Protein AF-A0AAE0KI19-F1 (afdb_monomer_lite)

Radius of gyration: 22.17 Å; chains: 1; bounding box: 50×41×63 Å

Secondary structure (DSSP, 8-state):
--------S---TT--TT-HHHHHHHHHHHHHTTS-EEEEETTEEEEE--HHHHHHHHHHHHH-HHHHHHHHHHHHHHHHHHSPPP-TTTTT-GGGHHHHHHHHHHHHHHHHHHHH-SSPPPP-HHHHHHHHHHHHHHHHHT-HHHHHHHHHHHHHHHHHHTTT-HHHHHHHHHHHHHHHHHHHHTSHHHHHHHHHHHHHHHHHHHHHHHHTS-GGG--HHHHHHHHHHHHHHHHHHHHTT-HHHHHHHHHHHHTT-

Organism: NCBI:txid92902

Structure (mmCIF, N/CA/C/O backbone):
data_AF-A0AAE0KI19-F1
#
_entry.id   AF-A0AAE0KI19-F1
#
loop_
_atom_site.group_PDB
_atom_site.id
_atom_site.type_symbol
_atom_site.label_atom_id
_atom_site.label_alt_id
_atom_site.label_comp_id
_atom_site.label_asym_id
_atom_site.label_entity_id
_atom_site.label_seq_id
_atom_site.pdbx_PDB_ins_code
_atom_site.Cartn_x
_atom_site.Cartn_y
_atom_site.Cartn_z
_atom_site.occupancy
_atom_site.B_iso_or_equiv
_atom_site.auth_seq_id
_atom_site.auth_comp_id
_atom_site.auth_asym_id
_atom_site.auth_atom_id
_atom_site.pdbx_PDB_model_num
ATOM 1 N N . MET A 1 1 ? -19.264 11.376 39.573 1.00 25.14 1 MET A N 1
ATOM 2 C CA . MET A 1 1 ? -20.589 11.868 39.134 1.00 25.14 1 MET A CA 1
ATOM 3 C C . MET A 1 1 ? -20.358 12.859 38.001 1.00 25.14 1 MET A C 1
ATOM 5 O O . MET A 1 1 ? -20.093 14.023 38.263 1.00 25.14 1 MET A O 1
ATOM 9 N N . PHE A 1 2 ? -20.343 12.380 36.756 1.00 27.09 2 PHE A N 1
ATOM 10 C CA . PHE A 1 2 ? -20.420 13.256 35.589 1.00 27.09 2 PHE A CA 1
ATOM 11 C C . PHE A 1 2 ? -21.902 13.484 35.312 1.00 27.09 2 PHE A C 1
ATOM 13 O O . PHE A 1 2 ? -22.623 12.548 34.980 1.00 27.09 2 PHE A O 1
ATOM 20 N N . VAL A 1 3 ? -22.357 14.711 35.541 1.00 32.16 3 VAL A N 1
ATOM 21 C CA . VAL A 1 3 ? -23.710 15.148 35.200 1.00 32.16 3 VAL A CA 1
ATOM 22 C C . VAL A 1 3 ? -23.632 15.674 33.773 1.00 32.16 3 VAL A C 1
ATOM 24 O O . VAL A 1 3 ? -23.146 16.778 33.544 1.00 32.16 3 VAL A O 1
ATOM 27 N N . GLY A 1 4 ? -24.016 14.841 32.810 1.00 30.92 4 GLY A N 1
ATOM 28 C CA . GLY A 1 4 ? -24.303 15.290 31.454 1.00 30.92 4 GLY A CA 1
ATOM 29 C C . GLY A 1 4 ? -25.733 15.806 31.427 1.00 30.92 4 GLY A C 1
ATOM 30 O O . GLY A 1 4 ? -26.655 15.033 31.670 1.00 30.92 4 GLY A O 1
ATOM 31 N N . HIS A 1 5 ? -25.903 17.103 31.187 1.00 30.09 5 HIS A N 1
ATOM 32 C CA . HIS A 1 5 ? -27.177 17.634 30.726 1.00 30.09 5 HIS A CA 1
ATOM 33 C C . HIS A 1 5 ? -27.137 17.717 29.202 1.00 30.09 5 HIS A C 1
ATOM 35 O O . HIS A 1 5 ? -26.166 18.223 28.635 1.00 30.09 5 HIS A O 1
ATOM 41 N N . ASP A 1 6 ? -28.187 17.179 28.587 1.00 46.16 6 ASP A N 1
ATOM 42 C CA . ASP A 1 6 ? -28.503 17.283 27.170 1.00 46.16 6 ASP A CA 1
ATOM 43 C C . ASP A 1 6 ? -28.657 18.747 26.744 1.00 46.16 6 ASP A C 1
ATOM 45 O O . ASP A 1 6 ? -29.386 19.499 27.385 1.00 46.16 6 ASP A O 1
ATOM 49 N N . ASP A 1 7 ? -28.020 19.115 25.632 1.00 33.31 7 ASP A N 1
ATOM 50 C CA . ASP A 1 7 ? -28.683 19.907 24.597 1.00 33.31 7 ASP A CA 1
ATOM 51 C C . ASP A 1 7 ? -27.944 19.783 23.252 1.00 33.31 7 ASP A C 1
ATOM 53 O O . ASP A 1 7 ? -26.748 20.036 23.124 1.00 33.31 7 ASP A O 1
ATOM 57 N N . ASN A 1 8 ? -28.711 19.309 22.274 1.00 32.78 8 ASN A N 1
ATOM 58 C CA . ASN A 1 8 ? -28.624 19.414 20.818 1.00 32.78 8 ASN A CA 1
ATOM 59 C C . ASN A 1 8 ? -27.331 19.908 20.116 1.00 32.78 8 ASN A C 1
ATOM 61 O O . ASN A 1 8 ? -26.857 21.026 20.299 1.00 32.78 8 ASN A O 1
ATOM 65 N N . SER A 1 9 ? -26.941 19.129 19.098 1.00 39.69 9 SER A N 1
ATOM 66 C CA . SER A 1 9 ? -26.225 19.540 17.875 1.00 39.69 9 SER A CA 1
ATOM 67 C C . SE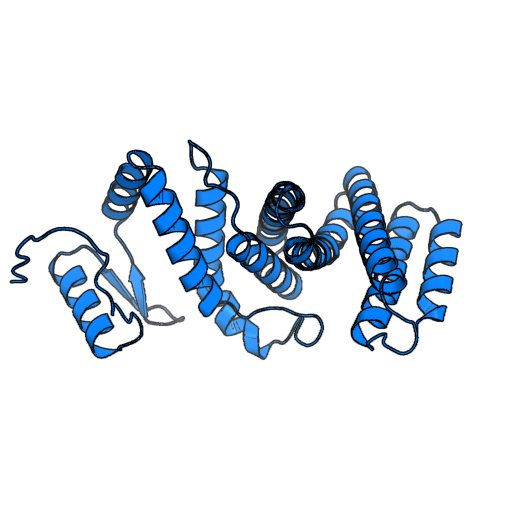R A 1 9 ? -24.840 20.192 18.020 1.00 39.69 9 SER A C 1
ATOM 69 O O . SER A 1 9 ? -24.715 21.408 18.091 1.00 39.69 9 SER A O 1
ATOM 71 N N . ALA A 1 10 ? -23.812 19.340 17.937 1.00 33.22 10 ALA A N 1
ATOM 72 C CA . ALA A 1 10 ? -22.438 19.555 17.455 1.00 33.22 10 ALA A CA 1
ATOM 73 C C . ALA A 1 10 ? -21.485 18.762 18.355 1.00 33.22 10 ALA A C 1
ATOM 75 O O . ALA A 1 10 ? -21.522 18.893 19.577 1.00 33.22 10 ALA A O 1
ATOM 76 N N . LEU A 1 11 ? -20.607 17.948 17.760 1.00 38.91 11 LEU A N 1
ATOM 77 C CA . LEU A 1 11 ? -19.437 17.431 18.474 1.00 38.91 11 LEU A CA 1
ATOM 78 C C . LEU A 1 11 ? -18.764 18.617 19.193 1.00 38.91 11 LEU A C 1
ATOM 80 O O . LEU A 1 11 ? -18.568 19.646 18.538 1.00 38.91 11 LEU A O 1
ATOM 84 N N . PRO A 1 12 ? -18.439 18.529 20.500 1.00 40.47 12 PRO A N 1
ATOM 85 C CA . PRO A 1 12 ? -17.942 19.673 21.249 1.00 40.47 12 PRO A CA 1
ATOM 86 C C . PRO A 1 12 ? -16.681 20.212 20.573 1.00 40.47 12 PRO A C 1
ATOM 88 O O . PRO A 1 12 ? -15.620 19.579 20.599 1.00 40.47 12 PRO A O 1
ATOM 91 N N . MET A 1 13 ? -16.817 21.380 19.945 1.00 40.88 13 MET A N 1
ATOM 92 C CA . MET A 1 13 ? -15.723 22.167 19.394 1.00 40.88 13 MET A CA 1
ATOM 93 C C . MET A 1 13 ? -14.677 22.359 20.497 1.00 40.88 13 MET A C 1
ATOM 95 O O . MET A 1 13 ? -14.888 23.124 21.435 1.00 40.88 13 MET A O 1
ATOM 99 N N . GLY A 1 14 ? -13.568 21.619 20.414 1.00 42.22 14 GLY A N 1
ATOM 100 C CA . GLY A 1 14 ? -12.461 21.714 21.370 1.00 42.22 14 GLY A CA 1
ATOM 101 C C . GLY A 1 14 ? -12.069 20.431 22.109 1.00 42.22 14 GLY A C 1
ATOM 102 O O . GLY A 1 14 ? -11.306 20.519 23.072 1.00 42.22 14 GLY A O 1
ATOM 103 N N . TRP A 1 15 ? -12.524 19.239 21.704 1.00 41.38 15 TRP A N 1
ATOM 104 C CA . TRP A 1 15 ? -11.911 18.001 22.205 1.00 41.38 15 TRP A CA 1
ATOM 105 C C . TRP A 1 15 ? -10.463 17.886 21.701 1.00 41.38 15 TRP A C 1
ATOM 107 O O . TRP A 1 15 ? -10.210 17.591 20.536 1.00 41.38 15 TRP A O 1
ATOM 117 N N . LYS A 1 16 ? -9.508 18.170 22.592 1.00 47.84 16 LYS A N 1
ATOM 118 C CA . LYS A 1 16 ? -8.066 18.047 22.359 1.00 47.84 16 LYS A CA 1
ATOM 119 C C . LYS A 1 16 ? -7.564 16.780 23.058 1.00 47.84 16 LYS A C 1
ATOM 121 O O . LYS A 1 16 ? -7.226 16.845 24.241 1.00 47.84 16 LYS A O 1
ATOM 126 N N . PRO A 1 17 ? -7.511 15.623 22.374 1.00 48.78 17 PRO A N 1
ATOM 127 C CA . PRO A 1 17 ? -7.099 14.350 22.981 1.00 48.78 17 PRO A CA 1
ATOM 128 C C . PRO A 1 17 ? -5.656 14.351 23.526 1.00 48.78 17 PRO A C 1
ATOM 130 O O . PRO A 1 17 ? -5.263 13.425 24.226 1.00 48.78 17 PRO A O 1
ATOM 133 N N . TYR A 1 18 ? -4.880 15.399 23.241 1.00 54.88 18 TYR A N 1
ATOM 134 C CA . TYR A 1 18 ? -3.481 15.574 23.623 1.00 54.88 18 TYR A CA 1
ATOM 135 C C . TYR A 1 18 ? -3.255 16.314 24.957 1.00 54.88 18 TYR A C 1
ATOM 137 O O . TYR A 1 18 ? -2.111 16.470 25.378 1.00 54.88 18 TYR A O 1
ATOM 145 N N . GLU A 1 19 ? -4.300 16.767 25.660 1.00 71.75 19 GLU A N 1
ATOM 146 C CA . GLU A 1 19 ? -4.140 17.298 27.022 1.00 71.75 19 GLU A CA 1
ATOM 147 C C . GLU A 1 19 ? -3.960 16.146 28.022 1.00 71.75 19 GLU A C 1
ATOM 149 O O . GLU A 1 19 ? -4.920 15.484 28.423 1.00 71.75 19 GLU A O 1
ATOM 154 N N . GLN A 1 20 ? -2.713 15.915 28.447 1.00 72.62 20 GLN A N 1
ATOM 155 C CA . GLN A 1 20 ? -2.315 14.771 29.279 1.00 72.62 20 GLN A CA 1
ATOM 156 C C . GLN A 1 20 ? -3.178 14.601 30.541 1.00 72.62 20 GLN A C 1
ATOM 158 O O . GLN A 1 20 ? -3.565 13.485 30.881 1.00 72.62 20 GLN A O 1
ATOM 163 N N . GLN A 1 21 ? -3.534 15.696 31.221 1.00 78.88 21 GLN A N 1
ATOM 164 C CA . GLN A 1 21 ? -4.389 15.648 32.415 1.00 78.88 21 GLN A CA 1
ATOM 165 C C . GLN A 1 21 ? -5.808 15.164 32.102 1.00 78.88 21 GLN A C 1
ATOM 167 O O . GLN A 1 21 ? -6.382 14.387 32.866 1.00 78.88 21 GLN A O 1
ATOM 172 N N . ARG A 1 22 ? -6.365 15.589 30.965 1.00 75.88 22 ARG A N 1
ATOM 173 C CA . ARG A 1 22 ? -7.714 15.219 30.538 1.00 75.88 22 ARG A CA 1
ATOM 174 C C . ARG A 1 22 ? -7.763 13.776 30.048 1.00 75.88 22 ARG A C 1
ATOM 176 O O . ARG A 1 22 ? -8.709 13.067 30.378 1.00 75.88 22 ARG A O 1
ATOM 183 N N . PHE A 1 23 ? -6.718 13.322 29.353 1.00 79.62 23 PHE A N 1
ATOM 184 C CA . PHE A 1 23 ? -6.539 11.914 29.002 1.00 79.62 23 PHE A CA 1
ATOM 185 C C . PHE A 1 23 ? -6.482 11.035 30.258 1.00 79.62 23 PHE A C 1
ATOM 187 O O . PHE A 1 23 ? -7.280 10.113 30.394 1.00 79.62 23 PHE A O 1
ATOM 194 N N . ILE A 1 24 ? -5.622 11.369 31.228 1.00 83.31 24 ILE A N 1
ATOM 195 C CA . ILE A 1 24 ? -5.521 10.626 32.496 1.00 83.31 24 ILE A CA 1
ATOM 196 C C . ILE A 1 24 ? -6.866 10.615 33.239 1.00 83.31 24 ILE A C 1
ATOM 198 O O . ILE A 1 24 ? -7.267 9.573 33.754 1.00 83.31 24 ILE A O 1
ATOM 202 N N . GLY A 1 25 ? -7.578 11.746 33.276 1.00 86.31 25 GLY A N 1
ATOM 203 C CA . GLY A 1 25 ? -8.908 11.836 33.881 1.00 86.31 25 GLY A CA 1
ATOM 204 C C . GLY A 1 25 ? -9.938 10.931 33.198 1.00 86.31 25 GLY A C 1
ATOM 205 O O . GLY A 1 25 ? -10.673 10.222 33.882 1.00 86.31 25 GLY A O 1
ATOM 206 N N . ALA A 1 26 ? -9.948 10.895 31.863 1.00 85.56 26 ALA A N 1
ATOM 207 C CA . ALA A 1 26 ? -10.824 10.015 31.095 1.00 85.56 26 ALA A CA 1
ATOM 208 C C . ALA A 1 26 ? -10.507 8.534 31.348 1.00 85.56 26 ALA A C 1
ATOM 210 O O . ALA A 1 26 ? -11.420 7.750 31.588 1.00 85.56 26 ALA A O 1
ATOM 211 N N . ILE A 1 27 ? -9.225 8.154 31.369 1.00 87.19 27 ILE A N 1
ATOM 212 C CA . ILE A 1 27 ? -8.823 6.774 31.669 1.00 87.19 27 ILE A CA 1
ATOM 213 C C . ILE A 1 27 ? -9.249 6.370 33.078 1.00 87.19 27 ILE A C 1
ATOM 215 O O . ILE A 1 27 ? -9.821 5.297 33.237 1.00 87.19 27 ILE A O 1
ATOM 219 N N . ARG A 1 28 ? -9.057 7.231 34.086 1.00 87.94 28 ARG A N 1
ATOM 220 C CA . ARG A 1 28 ? -9.522 6.953 35.454 1.00 87.94 28 ARG A CA 1
ATOM 221 C C . ARG A 1 28 ? -11.029 6.727 35.508 1.00 87.94 28 ARG A C 1
ATOM 223 O O . ARG A 1 28 ? -11.457 5.732 36.075 1.00 87.94 28 ARG A O 1
ATOM 230 N N . ALA A 1 29 ? -11.816 7.588 34.864 1.00 90.25 29 ALA A N 1
ATOM 231 C CA . ALA A 1 29 ? -13.267 7.420 34.809 1.00 90.25 29 ALA A CA 1
ATOM 232 C C . ALA A 1 29 ? -13.662 6.094 34.133 1.00 90.25 29 ALA A C 1
ATOM 234 O O . ALA A 1 29 ? -14.512 5.362 34.634 1.00 90.25 29 ALA A O 1
ATOM 235 N N . LEU A 1 30 ? -13.011 5.736 33.022 1.00 90.00 30 LEU A N 1
ATOM 236 C CA . LEU A 1 30 ? -13.256 4.459 32.346 1.00 90.00 30 LEU A CA 1
ATOM 237 C C . LEU A 1 30 ? -12.855 3.253 33.213 1.00 90.00 30 LEU A C 1
ATOM 239 O O . LEU A 1 30 ? -13.546 2.237 33.191 1.00 90.00 30 LEU A O 1
ATOM 243 N N . GLN A 1 31 ? -11.774 3.354 33.989 1.00 88.94 31 GLN A N 1
ATOM 244 C CA . GLN A 1 31 ? -11.342 2.311 34.925 1.00 88.94 31 GLN A CA 1
ATOM 245 C C . GLN A 1 31 ? -12.306 2.152 36.106 1.00 88.94 31 GLN A C 1
ATOM 247 O O . GLN A 1 31 ? -12.641 1.025 36.461 1.00 88.94 31 GLN A O 1
ATOM 252 N N . GLU A 1 32 ? -12.780 3.260 36.688 1.00 91.44 32 GLU A N 1
ATOM 253 C CA . GLU A 1 32 ? -13.773 3.268 37.776 1.00 91.44 32 GLU A CA 1
ATOM 254 C C . GLU A 1 32 ? -15.075 2.567 37.367 1.00 91.44 32 GLU A C 1
ATOM 256 O O . GLU A 1 32 ? -15.725 1.923 38.186 1.00 91.44 32 GLU A O 1
ATOM 261 N N . HIS A 1 33 ? -15.431 2.649 36.084 1.00 88.94 33 HIS A N 1
ATOM 262 C CA . HIS A 1 33 ? -16.588 1.966 35.511 1.00 88.94 33 HIS A CA 1
ATOM 263 C C . HIS A 1 33 ? -16.275 0.576 34.935 1.00 88.94 33 HIS A C 1
ATOM 265 O O . HIS A 1 33 ? -17.140 -0.022 34.295 1.00 88.94 33 HIS A O 1
ATOM 271 N N . HIS A 1 34 ? -15.063 0.051 35.144 1.00 87.12 34 HIS A N 1
ATOM 272 C CA . HIS A 1 34 ? -14.603 -1.238 34.611 1.00 87.12 34 HIS A CA 1
ATOM 273 C C . HIS A 1 34 ? -14.740 -1.366 33.079 1.00 87.12 34 HIS A C 1
ATOM 275 O O . HIS A 1 34 ? -14.898 -2.461 32.539 1.00 87.12 34 HIS A O 1
ATOM 281 N N . LEU A 1 35 ? -14.677 -0.238 32.366 1.00 89.69 35 LEU A N 1
ATOM 282 C CA . LEU A 1 35 ? -14.749 -0.178 30.904 1.00 89.69 35 LEU A CA 1
ATOM 283 C C . LEU A 1 35 ? -13.372 -0.344 30.255 1.00 89.69 35 LEU A C 1
ATOM 285 O O . LEU A 1 35 ? -13.287 -0.694 29.079 1.00 89.69 35 LEU A O 1
ATOM 289 N N . VAL A 1 36 ? -12.295 -0.107 31.005 1.00 91.00 36 VAL A N 1
ATOM 290 C CA . VAL A 1 36 ? -10.920 -0.378 30.578 1.00 91.00 36 VAL A CA 1
ATOM 291 C C . VAL A 1 36 ? -10.082 -0.927 31.729 1.00 91.00 36 VAL A C 1
ATOM 293 O O . VAL A 1 36 ? -10.302 -0.595 32.893 1.00 91.00 36 VAL A O 1
ATOM 296 N N . GLU A 1 37 ? -9.083 -1.730 31.389 1.00 89.94 37 GLU A N 1
ATOM 297 C CA . GLU A 1 37 ? -8.066 -2.258 32.295 1.00 89.94 37 GLU A CA 1
ATOM 298 C C . GLU A 1 37 ? -6.695 -1.697 31.903 1.00 89.94 37 GLU A C 1
ATOM 300 O O . GLU A 1 37 ? -6.426 -1.483 30.723 1.00 89.94 37 GLU A O 1
ATOM 305 N N . CYS A 1 38 ? -5.808 -1.467 32.873 1.00 85.00 38 CYS A N 1
ATOM 306 C CA . CYS A 1 38 ? -4.418 -1.109 32.583 1.00 85.00 38 CYS A CA 1
ATOM 307 C C . CYS A 1 38 ? -3.508 -2.304 32.851 1.00 85.00 38 CYS A C 1
ATOM 309 O O . CYS A 1 38 ? -3.471 -2.817 33.968 1.00 85.00 38 CYS A O 1
ATOM 311 N N . ALA A 1 39 ? -2.748 -2.709 31.837 1.00 84.12 39 ALA A N 1
ATOM 312 C CA . ALA A 1 39 ? -1.766 -3.777 31.924 1.00 84.12 39 ALA A CA 1
ATOM 313 C C . ALA A 1 39 ? -0.359 -3.210 31.718 1.00 84.12 39 ALA A C 1
ATOM 315 O O . ALA A 1 39 ? -0.079 -2.560 30.711 1.00 84.12 39 ALA A O 1
ATOM 316 N N . SER A 1 40 ? 0.543 -3.470 32.662 1.00 81.56 40 SER A N 1
ATOM 317 C CA . SER A 1 40 ? 1.961 -3.145 32.503 1.00 81.56 40 SER A CA 1
ATOM 318 C C . SER A 1 40 ? 2.653 -4.267 31.737 1.00 81.56 40 SER A C 1
ATOM 320 O O . SER A 1 40 ? 2.692 -5.406 32.198 1.00 81.56 40 SER A O 1
ATOM 322 N N . THR A 1 41 ? 3.205 -3.948 30.572 1.00 77.31 41 THR A N 1
ATOM 323 C CA . THR A 1 41 ? 3.986 -4.878 29.746 1.00 77.31 41 THR A CA 1
ATOM 324 C C . THR A 1 41 ? 5.438 -4.409 29.647 1.00 77.31 41 THR A C 1
ATOM 326 O O . THR A 1 41 ? 5.752 -3.267 29.981 1.00 77.31 41 THR A O 1
ATOM 329 N N . ALA A 1 42 ? 6.334 -5.255 29.127 1.00 72.62 42 ALA A N 1
ATOM 330 C CA . ALA A 1 42 ? 7.716 -4.858 28.828 1.00 72.62 42 ALA A CA 1
ATOM 331 C C . ALA A 1 42 ? 7.811 -3.695 27.814 1.00 72.62 42 ALA A C 1
ATOM 333 O O . ALA A 1 42 ? 8.835 -3.025 27.735 1.00 72.62 42 ALA A O 1
ATOM 334 N N . GLN A 1 43 ? 6.743 -3.453 27.048 1.00 67.25 43 GLN A N 1
ATOM 335 C CA . GLN A 1 43 ? 6.638 -2.395 26.040 1.00 67.25 43 GLN A CA 1
ATOM 336 C C . GLN A 1 43 ? 5.975 -1.118 26.588 1.00 67.25 43 GLN A C 1
ATOM 338 O O . GLN A 1 43 ? 5.833 -0.142 25.855 1.00 67.25 43 GLN A O 1
ATOM 343 N N . GLY A 1 44 ? 5.577 -1.113 27.866 1.00 73.62 44 GLY A N 1
ATOM 344 C CA . GLY A 1 44 ? 4.919 0.007 28.534 1.00 73.62 44 GLY A CA 1
ATOM 345 C C . GLY A 1 44 ? 3.530 -0.334 29.072 1.00 73.62 44 GLY A C 1
ATOM 346 O O . GLY A 1 44 ? 3.075 -1.483 29.038 1.00 73.62 44 GLY A O 1
ATOM 347 N N . THR A 1 45 ? 2.857 0.687 29.599 1.00 78.81 45 THR A N 1
ATOM 348 C CA . THR A 1 45 ? 1.487 0.579 30.109 1.00 78.81 45 THR A CA 1
ATOM 349 C C . THR A 1 45 ? 0.504 0.586 28.946 1.00 78.81 45 THR A C 1
ATOM 351 O O . THR A 1 45 ? 0.420 1.560 28.200 1.00 78.81 45 THR A O 1
ATOM 354 N N . MET A 1 46 ? -0.257 -0.494 28.809 1.00 80.19 46 MET A N 1
ATOM 355 C CA . MET A 1 46 ? -1.306 -0.648 27.810 1.00 80.19 46 MET A CA 1
ATOM 356 C C . MET A 1 46 ? -2.682 -0.510 28.449 1.00 80.19 46 MET A C 1
ATOM 358 O O . MET A 1 46 ? -2.900 -0.948 29.578 1.00 80.19 46 MET A O 1
ATOM 362 N N . ILE A 1 47 ? -3.614 0.070 27.698 1.00 85.69 47 ILE A N 1
ATOM 363 C CA . ILE A 1 47 ? -5.021 0.176 28.079 1.00 85.69 47 ILE A CA 1
ATOM 364 C C . ILE A 1 47 ? -5.789 -0.865 27.274 1.00 85.69 47 ILE A C 1
ATOM 366 O O . ILE A 1 47 ? -5.772 -0.850 26.044 1.00 85.69 47 ILE A O 1
ATOM 370 N N . LEU A 1 48 ? -6.430 -1.793 27.971 1.00 86.00 48 LEU A N 1
ATOM 371 C CA . LEU A 1 48 ? -7.173 -2.900 27.395 1.00 86.00 48 LEU A CA 1
ATOM 372 C C . LEU A 1 48 ? -8.666 -2.639 27.553 1.00 86.00 48 LEU A C 1
ATOM 374 O O . LEU A 1 48 ? -9.147 -2.335 28.640 1.00 86.00 48 LEU A O 1
ATOM 378 N N . THR A 1 49 ? -9.416 -2.788 26.469 1.00 87.75 49 THR A N 1
ATOM 379 C CA . THR A 1 49 ? -10.880 -2.743 26.513 1.00 87.75 49 THR A CA 1
ATOM 380 C C . THR A 1 49 ? -11.417 -4.174 26.628 1.00 87.75 49 THR A C 1
ATOM 382 O O . THR A 1 49 ? -11.025 -5.022 25.818 1.00 87.75 49 THR A O 1
ATOM 385 N N . PRO A 1 50 ? -12.327 -4.480 27.572 1.00 90.88 50 PRO A N 1
ATOM 386 C CA . PRO A 1 50 ? -12.943 -5.797 27.674 1.00 90.88 50 PRO A CA 1
ATOM 387 C C . PRO A 1 50 ? -13.623 -6.208 26.363 1.00 90.88 50 PRO A C 1
ATOM 389 O O . PRO A 1 50 ? -14.330 -5.416 25.735 1.00 90.88 50 PRO A O 1
ATOM 392 N N . ARG A 1 51 ? -13.470 -7.478 25.961 1.00 87.44 51 ARG A N 1
ATOM 393 C CA . ARG A 1 51 ? -14.029 -7.996 24.693 1.00 87.44 51 ARG A CA 1
ATOM 394 C C . ARG A 1 51 ? -15.543 -7.806 24.578 1.00 87.44 51 ARG A C 1
ATOM 396 O O . ARG A 1 51 ? -16.044 -7.585 23.480 1.00 87.44 51 ARG A O 1
ATOM 403 N N . ALA A 1 52 ? -16.271 -7.906 25.691 1.00 89.75 52 ALA A N 1
ATOM 404 C CA . ALA A 1 52 ? -17.718 -7.696 25.712 1.00 89.75 52 ALA A CA 1
ATOM 405 C C . ALA A 1 52 ? -18.087 -6.252 25.337 1.00 89.75 52 ALA A C 1
ATOM 407 O O . ALA A 1 52 ? -18.982 -6.043 24.521 1.00 89.75 52 ALA A O 1
ATOM 408 N N . LEU A 1 53 ? -17.344 -5.271 25.862 1.00 91.00 53 LEU A N 1
ATOM 409 C CA . LEU A 1 53 ? -17.537 -3.864 25.530 1.00 91.00 53 LEU A CA 1
ATOM 410 C C . LEU A 1 53 ? -17.163 -3.583 24.073 1.00 91.00 53 LEU A C 1
ATOM 412 O O . LEU A 1 53 ? -17.955 -2.975 23.362 1.00 91.00 53 LEU A O 1
ATOM 416 N N . GLN A 1 54 ? -16.019 -4.095 23.603 1.00 89.00 54 GLN A N 1
ATOM 417 C CA . GLN A 1 54 ? -15.618 -3.973 22.194 1.00 89.00 54 GLN A CA 1
ATOM 418 C C . GLN A 1 54 ? -16.716 -4.486 21.255 1.00 89.00 54 GLN A C 1
ATOM 420 O O . GLN A 1 54 ? -17.115 -3.785 20.332 1.00 89.00 54 GLN A O 1
ATOM 425 N N . ARG A 1 55 ? -17.257 -5.681 21.521 1.00 88.44 55 ARG A N 1
ATOM 426 C CA . ARG A 1 55 ? -18.353 -6.257 20.728 1.00 88.44 55 ARG A CA 1
ATOM 427 C C . ARG A 1 55 ? -19.625 -5.419 20.787 1.00 88.44 55 ARG A C 1
ATOM 429 O O . ARG A 1 55 ? -20.282 -5.271 19.766 1.00 88.44 55 ARG A O 1
ATOM 436 N N . SER A 1 56 ? -19.972 -4.880 21.956 1.00 91.62 56 SER A N 1
ATOM 437 C CA . SER A 1 56 ? -21.147 -4.016 22.094 1.00 91.62 56 SER A CA 1
ATOM 438 C C . SER A 1 56 ? -21.005 -2.733 21.277 1.00 91.62 56 SER A C 1
ATOM 440 O O . SER A 1 56 ? -21.954 -2.351 20.602 1.00 91.62 56 SER A O 1
ATOM 442 N N . VAL A 1 57 ? -19.834 -2.091 21.321 1.00 90.50 57 VAL A N 1
ATOM 443 C CA . VAL A 1 57 ? -19.548 -0.880 20.538 1.00 90.50 57 VAL A CA 1
ATOM 444 C C . VAL A 1 57 ? -19.583 -1.191 19.045 1.00 90.50 57 VAL A C 1
ATOM 446 O O . VAL A 1 57 ? -20.267 -0.500 18.304 1.00 90.50 57 VAL A O 1
ATOM 449 N N . LEU A 1 58 ? -18.914 -2.260 18.602 1.00 88.56 58 LEU A N 1
ATOM 450 C CA . LEU A 1 58 ? -18.918 -2.654 17.191 1.00 88.56 58 LEU A CA 1
ATOM 451 C C . LEU A 1 58 ? -20.333 -2.953 16.686 1.00 88.56 58 LEU A C 1
ATOM 453 O O . LEU A 1 58 ? -20.711 -2.442 15.642 1.00 88.56 58 LEU A O 1
ATOM 457 N N . ARG A 1 59 ? -21.151 -3.671 17.468 1.00 90.12 59 ARG A N 1
ATOM 458 C CA . ARG A 1 59 ? -22.553 -3.929 17.111 1.00 90.12 59 ARG A CA 1
ATOM 459 C C . ARG A 1 59 ? -23.360 -2.635 16.958 1.00 90.12 59 ARG A C 1
ATOM 461 O O . ARG A 1 59 ? -24.131 -2.524 16.018 1.00 90.12 59 ARG A O 1
ATOM 468 N N . GLN A 1 60 ? -23.180 -1.664 17.855 1.00 90.88 60 GLN A N 1
ATOM 469 C CA . GLN A 1 60 ? -23.849 -0.359 17.739 1.00 90.88 60 GLN A CA 1
ATOM 470 C C . GLN A 1 60 ? -23.409 0.399 16.480 1.00 90.88 60 GLN A C 1
ATOM 472 O O . GLN A 1 60 ? -24.226 1.041 15.832 1.00 90.88 60 GLN A O 1
ATOM 477 N N . LEU A 1 61 ? -22.129 0.307 16.110 1.00 91.81 61 LEU A N 1
ATOM 478 C CA . LEU A 1 61 ? -21.631 0.898 14.869 1.00 91.81 61 LEU A CA 1
ATOM 479 C C . LEU A 1 61 ? -22.167 0.165 13.629 1.00 91.81 61 LEU A C 1
ATOM 481 O O . LEU A 1 61 ? -22.411 0.797 12.609 1.00 91.81 61 LEU A O 1
ATOM 485 N N . ASP A 1 62 ? -22.396 -1.145 13.694 1.00 89.88 62 ASP A N 1
ATOM 486 C CA . ASP A 1 62 ? -23.008 -1.882 12.582 1.00 89.88 62 ASP A CA 1
ATOM 487 C C . ASP A 1 62 ? -24.480 -1.490 12.356 1.00 89.88 62 ASP A C 1
ATOM 489 O O . ASP A 1 62 ? -24.956 -1.524 11.222 1.00 89.88 62 ASP A O 1
ATOM 493 N N . GLU A 1 63 ? -25.182 -1.057 13.408 1.00 92.88 63 GLU A N 1
ATOM 494 C CA . GLU A 1 63 ? -26.547 -0.517 13.325 1.00 92.88 63 GLU A CA 1
ATOM 495 C C . GLU A 1 63 ? -26.586 0.903 12.711 1.00 92.88 63 GLU A C 1
ATOM 497 O O . GLU A 1 63 ? -27.570 1.259 12.060 1.00 92.88 63 GLU A O 1
ATOM 502 N N . ASP A 1 64 ? -25.514 1.694 12.853 1.00 95.25 64 ASP A N 1
ATOM 503 C CA . ASP A 1 64 ? -25.385 3.064 12.328 1.00 95.25 64 ASP A CA 1
ATOM 504 C C . ASP A 1 64 ? -24.167 3.196 11.392 1.00 95.25 64 ASP A C 1
ATOM 506 O O . ASP A 1 64 ? -23.061 3.588 11.778 1.00 95.25 64 ASP A O 1
ATOM 510 N N . THR A 1 65 ? -24.381 2.869 10.112 1.00 94.38 65 THR A N 1
ATOM 511 C CA . THR A 1 65 ? -23.322 2.891 9.088 1.00 94.38 65 THR A CA 1
ATOM 512 C C . THR A 1 65 ? -22.658 4.272 8.913 1.00 94.38 65 THR A C 1
ATOM 514 O O . THR A 1 65 ? -21.425 4.312 8.832 1.00 94.38 65 THR A O 1
ATOM 517 N N . PRO A 1 66 ? -23.395 5.405 8.868 1.00 95.50 66 PRO A N 1
ATOM 518 C CA . PRO A 1 66 ? -22.782 6.735 8.862 1.00 95.50 66 PRO A CA 1
ATOM 519 C C . PRO A 1 66 ? -21.864 6.991 10.061 1.00 95.50 66 PRO A C 1
ATOM 521 O O . PRO A 1 66 ? -20.743 7.475 9.877 1.00 95.50 66 PRO A O 1
ATOM 524 N N . LEU A 1 67 ? -22.297 6.639 11.275 1.00 95.56 67 LEU A N 1
ATOM 525 C CA . LEU A 1 67 ? -21.472 6.798 12.472 1.00 95.56 67 LEU A CA 1
ATOM 526 C C . LEU A 1 67 ? -20.232 5.900 12.419 1.00 95.56 67 LEU A C 1
ATOM 528 O O . LEU A 1 67 ? -19.132 6.353 12.736 1.00 95.56 67 LEU A O 1
ATOM 532 N N . ARG A 1 68 ? -20.370 4.654 11.954 1.00 95.44 68 ARG A N 1
ATOM 533 C CA . ARG A 1 68 ? -19.237 3.736 11.762 1.00 95.44 68 ARG A CA 1
ATOM 534 C C . ARG A 1 68 ? -18.187 4.304 10.821 1.00 95.44 68 ARG A C 1
ATOM 536 O O . ARG A 1 68 ? -17.004 4.231 11.143 1.00 95.44 68 ARG A O 1
ATOM 543 N N . GLN A 1 69 ? -18.602 4.903 9.703 1.00 96.44 69 GLN A N 1
ATOM 544 C CA . GLN A 1 69 ? -17.676 5.553 8.773 1.00 96.44 69 GLN A CA 1
ATOM 545 C C . GLN A 1 69 ? -16.901 6.681 9.465 1.00 96.44 69 GLN A C 1
ATOM 547 O O . GLN A 1 69 ? -15.676 6.736 9.364 1.00 96.44 69 GLN A O 1
ATOM 552 N N . GLN A 1 70 ? -17.597 7.548 10.207 1.00 96.00 70 GLN A N 1
ATOM 553 C CA . GLN A 1 70 ? -16.970 8.660 10.928 1.00 96.00 70 GLN A CA 1
ATOM 554 C C . GLN A 1 70 ? -15.980 8.166 11.989 1.00 96.00 70 GLN A C 1
ATOM 556 O O . GLN A 1 70 ? -14.864 8.677 12.086 1.00 96.00 70 GLN A O 1
ATOM 561 N N . VAL A 1 71 ? -16.358 7.143 12.763 1.00 95.44 71 VAL A N 1
ATOM 562 C CA . VAL A 1 71 ? -15.494 6.543 13.789 1.00 95.44 71 VAL A CA 1
ATOM 563 C C . VAL A 1 71 ? -14.280 5.864 13.157 1.00 95.44 71 VAL A C 1
ATOM 565 O O . VAL A 1 71 ? -13.168 6.028 13.659 1.00 95.44 71 VAL A O 1
ATOM 568 N N . PHE A 1 72 ? -14.456 5.153 12.041 1.00 96.50 72 PHE A N 1
ATOM 569 C CA . PHE A 1 72 ? -13.356 4.526 11.310 1.00 96.50 72 PHE A CA 1
ATOM 570 C C . PHE A 1 72 ? -12.353 5.561 10.786 1.00 96.50 72 PHE A C 1
ATOM 572 O O . PHE A 1 72 ? -11.146 5.398 10.968 1.00 96.50 72 PHE A O 1
ATOM 579 N N . GLN A 1 73 ? -12.838 6.654 10.191 1.00 96.31 73 GLN A N 1
ATOM 580 C CA . GLN A 1 73 ? -11.992 7.752 9.714 1.00 96.31 73 GLN A CA 1
ATOM 581 C C . GLN A 1 73 ? -11.252 8.435 10.867 1.00 96.31 73 GLN A C 1
ATOM 583 O O . GLN A 1 73 ? -10.046 8.663 10.779 1.00 96.31 73 GLN A O 1
ATOM 588 N N . ALA A 1 74 ? -11.937 8.696 11.984 1.00 95.25 74 ALA A N 1
ATOM 589 C CA . ALA A 1 74 ? -11.313 9.274 13.169 1.00 95.25 74 ALA A CA 1
ATOM 590 C C . ALA A 1 74 ? -10.221 8.357 13.747 1.00 95.25 74 ALA A C 1
ATOM 592 O O . ALA A 1 74 ? -9.122 8.824 14.049 1.00 95.25 74 ALA A O 1
ATOM 593 N N . ALA A 1 75 ? -10.491 7.054 13.861 1.00 94.94 75 ALA A N 1
ATOM 594 C CA . ALA A 1 75 ? -9.521 6.073 14.339 1.00 94.94 75 ALA A CA 1
ATOM 595 C C . ALA A 1 75 ? -8.316 5.958 13.393 1.00 94.94 75 ALA A C 1
ATOM 597 O O . ALA A 1 75 ? -7.173 5.975 13.850 1.00 94.94 75 ALA A O 1
ATOM 598 N N . THR A 1 76 ? -8.562 5.923 12.082 1.00 96.62 76 THR A N 1
ATOM 599 C CA . THR A 1 76 ? -7.512 5.937 11.056 1.00 96.62 76 THR A CA 1
ATOM 600 C C . THR A 1 76 ? -6.625 7.164 11.204 1.00 96.62 76 THR A C 1
ATOM 602 O O . THR A 1 76 ? -5.408 7.022 11.273 1.00 96.62 76 THR A O 1
ATOM 605 N N . GLN A 1 77 ? -7.211 8.356 11.344 1.00 94.00 77 GLN A N 1
ATOM 606 C CA . GLN A 1 77 ? -6.447 9.589 11.520 1.00 94.00 77 GLN A CA 1
ATOM 607 C C . GLN A 1 77 ? -5.608 9.572 12.804 1.00 94.00 77 GLN A C 1
ATOM 609 O O . GLN A 1 77 ? -4.458 10.007 12.793 1.00 94.00 77 GLN A O 1
ATOM 614 N N . MET A 1 78 ? -6.153 9.063 13.914 1.00 92.44 78 MET A N 1
ATOM 615 C CA . MET A 1 78 ? -5.406 8.945 15.171 1.00 92.44 78 MET A CA 1
ATOM 616 C C . MET A 1 78 ? -4.188 8.034 15.022 1.00 92.44 78 MET A C 1
ATOM 618 O O . MET A 1 78 ? -3.107 8.402 15.476 1.00 92.44 78 MET A O 1
ATOM 622 N N . VAL A 1 79 ? -4.350 6.877 14.372 1.00 94.19 79 VAL A N 1
ATOM 623 C CA . VAL A 1 79 ? -3.247 5.936 14.133 1.00 94.19 79 VAL A CA 1
ATOM 624 C C . VAL A 1 79 ? -2.244 6.522 13.142 1.00 94.19 79 VAL A C 1
ATOM 626 O O . VAL A 1 79 ? -1.046 6.476 13.395 1.00 94.19 79 VAL A O 1
ATOM 629 N N . HIS A 1 80 ? -2.712 7.144 12.063 1.00 91.69 80 HIS A N 1
ATOM 630 C CA . HIS A 1 80 ? -1.859 7.791 11.070 1.00 91.69 80 HIS A CA 1
ATOM 631 C C . HIS A 1 80 ? -1.008 8.921 11.671 1.00 91.69 80 HIS A C 1
ATOM 633 O O . HIS A 1 80 ? 0.155 9.065 11.323 1.00 91.69 80 HIS A O 1
ATOM 639 N N . ASN A 1 81 ? -1.533 9.684 12.635 1.00 90.31 81 ASN A N 1
ATOM 640 C CA . ASN A 1 81 ? -0.771 10.750 13.298 1.00 90.31 81 ASN A CA 1
ATOM 641 C C . ASN A 1 81 ? 0.406 10.242 14.147 1.00 90.31 81 ASN A C 1
ATOM 643 O O . ASN A 1 81 ? 1.313 11.017 14.450 1.00 90.31 81 ASN A O 1
ATOM 647 N N . VAL A 1 82 ? 0.376 8.978 14.580 1.00 90.75 82 VAL A N 1
ATOM 648 C CA . VAL A 1 82 ? 1.448 8.362 15.380 1.00 90.75 82 VAL A CA 1
ATOM 649 C C . VAL A 1 82 ? 2.289 7.370 14.581 1.00 90.75 82 VAL A C 1
ATOM 651 O O . VAL A 1 82 ? 3.391 7.027 15.008 1.00 90.75 82 VAL A O 1
ATOM 654 N N . PHE A 1 83 ? 1.783 6.887 13.444 1.00 92.81 83 PHE A N 1
ATOM 655 C CA . PHE A 1 83 ? 2.519 6.005 12.554 1.00 92.81 83 PHE A CA 1
ATOM 656 C C . PHE A 1 83 ? 3.502 6.833 11.708 1.00 92.81 83 PHE A C 1
ATOM 658 O O . PHE A 1 83 ? 3.086 7.798 11.070 1.00 92.81 83 PHE A O 1
ATOM 665 N N . PRO A 1 84 ? 4.806 6.505 11.692 1.00 91.06 84 PRO A N 1
ATOM 666 C CA . PRO A 1 84 ? 5.779 7.277 10.925 1.00 91.06 84 PRO A CA 1
ATOM 667 C C . PRO A 1 84 ? 5.517 7.196 9.418 1.00 91.06 84 PRO A C 1
ATOM 669 O O . PRO A 1 84 ? 5.587 6.111 8.837 1.00 91.06 84 PRO A O 1
ATOM 672 N N . ALA A 1 85 ? 5.279 8.351 8.793 1.00 88.88 85 ALA A N 1
ATOM 673 C CA . ALA A 1 85 ? 5.139 8.460 7.344 1.00 88.88 85 ALA A CA 1
ATOM 674 C C . ALA A 1 85 ? 6.412 7.969 6.643 1.00 88.88 85 ALA A C 1
ATOM 676 O O . ALA A 1 85 ? 7.528 8.362 7.012 1.00 88.88 85 ALA A O 1
ATOM 677 N N . GLN A 1 86 ? 6.249 7.123 5.629 1.00 84.06 86 GLN A N 1
ATOM 678 C CA . GLN A 1 86 ? 7.349 6.613 4.827 1.00 84.06 86 GLN A CA 1
ATOM 679 C C . GLN A 1 86 ? 7.415 7.397 3.517 1.00 84.06 86 GLN A C 1
ATOM 681 O O . GLN A 1 86 ? 6.419 7.800 2.930 1.00 84.06 86 GLN A O 1
ATOM 686 N N . GLY A 1 87 ? 8.627 7.636 3.053 1.00 76.50 87 GLY A N 1
ATOM 687 C CA . GLY A 1 87 ? 8.917 8.323 1.811 1.00 76.50 87 GLY A CA 1
ATOM 688 C C . GLY A 1 87 ? 10.268 7.868 1.286 1.00 76.50 87 GLY A C 1
ATOM 689 O O . GLY A 1 87 ? 11.026 7.165 1.954 1.00 76.50 87 GLY A O 1
ATOM 690 N N . LEU A 1 88 ? 10.607 8.283 0.070 1.00 73.44 88 LEU A N 1
ATOM 691 C CA . LEU A 1 88 ? 11.829 7.825 -0.600 1.00 73.44 88 LEU A CA 1
ATOM 692 C C . LEU A 1 88 ? 13.114 8.072 0.211 1.00 73.44 88 LEU A C 1
ATOM 694 O O . LEU A 1 88 ? 14.036 7.269 0.134 1.00 73.44 88 LEU A O 1
ATOM 698 N N . LYS A 1 89 ? 13.165 9.148 1.009 1.00 74.06 89 LYS A N 1
ATOM 699 C CA . LYS A 1 89 ? 14.357 9.551 1.779 1.00 74.06 89 LYS A CA 1
ATOM 700 C C . LYS A 1 89 ? 14.509 8.849 3.129 1.00 74.06 89 LYS A C 1
ATOM 702 O O . LYS A 1 89 ? 15.618 8.770 3.639 1.00 74.06 89 LYS A O 1
ATOM 707 N N . ASN A 1 90 ? 13.412 8.389 3.721 1.00 76.75 90 ASN A N 1
ATOM 708 C CA . ASN A 1 90 ? 13.390 7.761 5.046 1.00 76.75 90 ASN A CA 1
ATOM 709 C C . ASN A 1 90 ? 12.914 6.301 4.999 1.00 76.75 90 ASN A C 1
ATOM 711 O O . ASN A 1 90 ? 12.759 5.679 6.049 1.00 76.75 90 ASN A O 1
ATOM 715 N N . ARG A 1 91 ? 12.710 5.734 3.801 1.00 73.94 91 ARG A N 1
ATOM 716 C CA . ARG A 1 91 ? 12.412 4.312 3.611 1.00 73.94 91 ARG A CA 1
ATOM 717 C C . ARG A 1 91 ? 13.520 3.482 4.262 1.00 73.94 91 ARG A C 1
ATOM 719 O O . ARG A 1 91 ? 14.668 3.517 3.828 1.00 73.94 91 ARG A O 1
ATOM 726 N N . GLY A 1 92 ? 13.148 2.730 5.294 1.00 80.00 92 GLY A N 1
ATOM 727 C CA . GLY A 1 92 ? 14.074 1.882 6.042 1.00 80.00 92 GLY A CA 1
ATOM 728 C C . GLY A 1 92 ? 14.833 2.588 7.168 1.00 80.00 92 GLY A C 1
ATOM 729 O O . GLY A 1 92 ? 15.739 1.974 7.719 1.00 80.00 92 GLY A O 1
ATOM 730 N N . ASP A 1 93 ? 14.473 3.822 7.547 1.00 87.25 93 ASP A N 1
ATOM 731 C CA . ASP A 1 93 ? 15.081 4.513 8.692 1.00 87.25 93 ASP A CA 1
ATOM 732 C C . ASP A 1 93 ? 14.779 3.774 10.016 1.00 87.25 93 ASP A C 1
ATOM 734 O O . ASP A 1 93 ? 13.630 3.805 10.488 1.00 87.25 93 ASP A O 1
ATOM 738 N N . PRO A 1 94 ? 15.792 3.160 10.668 1.00 87.62 94 PRO A N 1
ATOM 739 C CA . PRO A 1 94 ? 15.598 2.402 11.901 1.00 87.62 94 PRO A CA 1
ATOM 740 C C . PRO A 1 94 ? 15.101 3.249 13.076 1.00 87.62 94 PRO A C 1
ATOM 742 O O . PRO A 1 94 ? 14.512 2.707 14.014 1.00 87.62 94 PRO A O 1
ATOM 745 N N . SER A 1 95 ? 15.297 4.574 13.037 1.00 88.38 95 SER A N 1
ATOM 746 C CA . SER A 1 95 ? 14.850 5.485 14.098 1.00 88.38 95 SER A CA 1
ATOM 747 C C . SER A 1 95 ? 13.324 5.466 14.284 1.00 88.38 95 SER A C 1
ATOM 749 O O . SER A 1 95 ? 12.815 5.701 15.382 1.00 88.38 95 SER A O 1
ATOM 751 N N . THR A 1 96 ? 12.588 5.102 13.229 1.00 89.94 96 THR A N 1
ATOM 752 C CA . THR A 1 96 ? 11.119 5.090 13.192 1.00 89.94 96 THR A CA 1
ATOM 753 C C . THR A 1 96 ? 10.501 3.735 13.558 1.00 89.94 96 THR A C 1
ATOM 755 O O . THR A 1 96 ? 9.292 3.635 13.796 1.00 89.94 96 THR A O 1
ATOM 758 N N . TRP A 1 97 ? 11.302 2.669 13.649 1.00 90.12 97 TRP A N 1
ATOM 759 C CA . TRP A 1 97 ? 10.790 1.303 13.815 1.00 90.12 97 TRP A CA 1
ATOM 760 C C . TRP A 1 97 ? 10.112 1.086 15.165 1.00 90.12 97 TRP A C 1
ATOM 762 O O . TRP A 1 97 ? 9.095 0.400 15.248 1.00 90.12 97 TRP A O 1
ATOM 772 N N . ALA A 1 98 ? 10.630 1.707 16.229 1.00 88.31 98 ALA A N 1
ATOM 773 C CA . ALA A 1 98 ? 10.028 1.602 17.555 1.00 88.31 98 ALA A CA 1
ATOM 774 C C . ALA A 1 98 ? 8.592 2.155 17.573 1.00 88.31 98 ALA A C 1
ATOM 776 O O . ALA A 1 98 ? 7.697 1.506 18.113 1.00 88.31 98 ALA A O 1
ATOM 777 N N . ALA A 1 99 ? 8.368 3.311 16.940 1.00 88.25 99 ALA A N 1
ATOM 778 C CA . ALA A 1 99 ? 7.044 3.920 16.824 1.00 88.25 99 ALA A CA 1
ATOM 779 C C . ALA A 1 99 ? 6.110 3.088 15.929 1.00 88.25 99 ALA A C 1
ATOM 781 O O . ALA A 1 99 ? 4.969 2.819 16.309 1.00 88.25 99 ALA A O 1
ATOM 782 N N . SER A 1 100 ? 6.617 2.604 14.792 1.00 91.44 100 SER A N 1
ATOM 783 C CA . SER A 1 100 ? 5.861 1.744 13.868 1.00 91.44 100 SER A CA 1
ATOM 784 C C . SER A 1 100 ? 5.370 0.467 14.559 1.00 91.44 100 SER A C 1
ATOM 786 O O . SER A 1 100 ? 4.192 0.121 14.478 1.00 91.44 100 SER A O 1
ATOM 788 N N . ARG A 1 101 ? 6.241 -0.189 15.338 1.00 90.50 101 ARG A N 1
ATOM 789 C CA . ARG A 1 101 ? 5.918 -1.423 16.067 1.00 90.50 101 ARG A CA 1
ATOM 790 C C . ARG A 1 101 ? 4.830 -1.236 17.125 1.00 90.50 101 ARG A C 1
ATOM 792 O O . ARG A 1 101 ? 3.992 -2.118 17.291 1.00 90.50 101 ARG A O 1
ATOM 799 N N . ILE A 1 102 ? 4.825 -0.101 17.829 1.00 88.75 102 ILE A N 1
ATOM 800 C CA . ILE A 1 102 ? 3.797 0.213 18.839 1.00 88.75 102 ILE A CA 1
ATOM 801 C C . ILE A 1 102 ? 2.416 0.340 18.178 1.00 88.75 102 ILE A C 1
ATOM 803 O O . ILE A 1 102 ? 1.420 -0.156 18.708 1.00 88.75 102 ILE A O 1
ATOM 807 N N . SER A 1 103 ? 2.360 0.965 17.002 1.00 90.81 103 SER A N 1
ATOM 808 C CA . SER A 1 103 ? 1.110 1.271 16.299 1.00 90.81 103 SER A CA 1
ATOM 809 C C . SER A 1 103 ? 0.633 0.151 15.366 1.00 90.81 103 SER A C 1
ATOM 811 O O . SER A 1 103 ? -0.551 0.108 15.028 1.00 90.81 103 SER A O 1
ATOM 813 N N . LEU A 1 104 ? 1.506 -0.794 14.992 1.00 92.50 104 LEU A N 1
ATOM 814 C CA . LEU A 1 104 ? 1.222 -1.860 14.022 1.00 92.50 104 LEU A CA 1
ATOM 815 C C . LEU A 1 104 ? -0.043 -2.660 14.357 1.00 92.50 104 LEU A C 1
ATOM 817 O O . LEU A 1 104 ? -0.872 -2.915 13.484 1.00 92.50 104 LEU A O 1
ATOM 821 N N . THR A 1 105 ? -0.230 -3.022 15.630 1.00 91.38 105 THR A N 1
ATOM 822 C CA . THR A 1 105 ? -1.418 -3.786 16.047 1.00 91.38 105 THR A CA 1
ATOM 823 C C . THR A 1 105 ? -2.706 -3.024 15.732 1.00 91.38 105 THR A C 1
ATOM 825 O O . THR A 1 105 ? -3.692 -3.639 15.333 1.00 91.38 105 THR A O 1
ATOM 828 N N . GLN A 1 106 ? -2.709 -1.694 15.863 1.00 92.94 106 GLN A N 1
ATOM 829 C CA . GLN A 1 106 ? -3.885 -0.879 15.555 1.00 92.94 106 GLN A CA 1
ATOM 830 C C . GLN A 1 106 ? -4.163 -0.840 14.051 1.00 92.94 106 GLN A C 1
ATOM 832 O O . GLN A 1 106 ? -5.314 -0.990 13.650 1.00 92.94 106 GLN A O 1
ATOM 837 N N . VAL A 1 107 ? -3.123 -0.740 13.215 1.00 96.62 107 VAL A N 1
ATOM 838 C CA . VAL A 1 107 ? -3.281 -0.797 11.752 1.00 96.62 107 VAL A CA 1
ATOM 839 C C . VAL A 1 107 ? -3.863 -2.141 11.312 1.00 96.62 107 VAL A C 1
ATOM 841 O O . VAL A 1 107 ? -4.818 -2.174 10.540 1.00 96.62 107 VAL A O 1
ATOM 844 N N . ILE A 1 108 ? -3.358 -3.254 11.857 1.00 94.94 108 ILE A N 1
ATOM 845 C CA . ILE A 1 108 ? -3.882 -4.598 11.559 1.00 94.94 108 ILE A CA 1
ATOM 846 C C . ILE A 1 108 ? -5.368 -4.699 11.936 1.00 94.94 108 ILE A C 1
ATOM 848 O O . ILE A 1 108 ? -6.163 -5.268 11.188 1.00 94.94 108 ILE A O 1
ATOM 852 N N . ARG A 1 109 ? -5.769 -4.124 13.078 1.00 93.69 109 ARG A N 1
ATOM 853 C CA . ARG A 1 109 ? -7.176 -4.103 13.512 1.00 93.69 109 ARG A CA 1
ATOM 854 C C . ARG A 1 109 ? -8.054 -3.247 12.603 1.00 93.69 109 ARG A C 1
ATOM 856 O O . ARG A 1 109 ? -9.163 -3.677 12.299 1.00 93.69 109 ARG A O 1
ATOM 863 N N . LEU A 1 110 ? -7.565 -2.094 12.146 1.00 95.94 110 LEU A N 1
ATOM 864 C CA . LEU A 1 110 ? -8.272 -1.257 11.173 1.00 95.94 110 LEU A CA 1
ATOM 865 C C . LEU A 1 110 ? -8.438 -1.979 9.831 1.00 95.94 110 LEU A C 1
ATOM 867 O O . LEU A 1 110 ? -9.540 -1.995 9.294 1.00 95.94 110 LEU A O 1
ATOM 871 N N . ASN A 1 111 ? -7.395 -2.649 9.330 1.00 97.06 111 ASN A N 1
ATOM 872 C CA . ASN A 1 111 ? -7.476 -3.450 8.104 1.00 97.06 111 ASN A CA 1
ATOM 873 C C . ASN A 1 111 ? -8.483 -4.602 8.223 1.00 97.06 111 ASN A C 1
ATOM 875 O O . ASN A 1 111 ? -9.299 -4.816 7.327 1.00 97.06 111 ASN A O 1
ATOM 879 N N . ALA A 1 112 ? -8.478 -5.317 9.350 1.00 94.38 112 ALA A N 1
ATOM 880 C CA . ALA A 1 112 ? -9.463 -6.361 9.613 1.00 94.38 112 ALA A CA 1
ATOM 881 C C . ALA A 1 112 ? -10.896 -5.802 9.653 1.00 94.38 112 ALA A C 1
ATOM 883 O O . ALA A 1 112 ? -11.782 -6.377 9.031 1.00 94.38 112 ALA A O 1
ATOM 884 N N . ALA A 1 113 ? -11.124 -4.670 10.328 1.00 93.25 113 ALA A N 1
ATOM 885 C CA . ALA A 1 113 ? -12.439 -4.029 10.355 1.00 93.25 113 ALA A CA 1
ATOM 886 C C . ALA A 1 113 ? -12.887 -3.604 8.947 1.00 93.25 113 ALA A C 1
ATOM 888 O O . ALA A 1 113 ? -13.986 -3.943 8.524 1.00 93.25 113 ALA A O 1
ATOM 889 N N . PHE A 1 114 ? -12.011 -2.944 8.186 1.00 96.44 114 PHE A N 1
ATOM 890 C CA . PHE A 1 114 ? -12.297 -2.513 6.818 1.00 96.44 114 PHE A CA 1
ATOM 891 C C . PHE A 1 114 ? -12.688 -3.675 5.895 1.00 96.44 114 PHE A C 1
ATOM 893 O O . PHE A 1 114 ? -13.643 -3.566 5.133 1.00 96.44 114 PHE A O 1
ATOM 900 N N . THR A 1 115 ? -11.970 -4.796 5.979 1.00 95.50 115 THR A N 1
ATOM 901 C CA . THR A 1 115 ? -12.178 -5.953 5.093 1.00 95.50 115 THR A CA 1
ATOM 902 C C . THR A 1 115 ? -13.357 -6.841 5.492 1.00 95.50 115 THR A C 1
ATOM 904 O O . THR A 1 115 ? -13.882 -7.551 4.639 1.00 95.50 115 THR A O 1
ATOM 907 N N . GLN A 1 116 ? -13.771 -6.826 6.763 1.00 92.69 116 GLN A N 1
ATOM 908 C CA . GLN A 1 116 ? -14.810 -7.720 7.297 1.00 92.69 116 GLN A CA 1
ATOM 909 C C . GLN A 1 116 ? -16.165 -7.035 7.508 1.00 92.69 116 GLN A C 1
ATOM 911 O O . GLN A 1 116 ? -17.155 -7.725 7.741 1.00 92.69 116 GLN A O 1
ATOM 916 N N . CYS A 1 117 ? -16.226 -5.702 7.479 1.00 90.25 117 CYS A N 1
ATOM 917 C CA . CYS A 1 117 ? -17.467 -4.977 7.728 1.00 90.25 117 CYS A CA 1
ATOM 918 C C . CYS A 1 117 ? -18.493 -5.174 6.606 1.00 90.25 117 CYS A C 1
ATOM 920 O O . CYS A 1 117 ? -18.221 -4.932 5.429 1.00 90.25 117 CYS A O 1
ATOM 922 N N . GLU A 1 118 ? -19.719 -5.498 7.016 1.00 88.75 118 GLU A N 1
ATOM 923 C CA . GLU A 1 118 ? -20.912 -5.473 6.177 1.00 88.75 118 GLU A CA 1
ATOM 924 C C . GLU A 1 118 ? -21.942 -4.509 6.804 1.00 88.75 118 GLU A C 1
ATOM 926 O O . GLU A 1 118 ? -22.208 -4.599 8.004 1.00 88.75 118 GLU A O 1
ATOM 931 N N . PRO A 1 119 ? -22.491 -3.531 6.054 1.00 89.31 119 PRO A N 1
ATOM 932 C CA . PRO A 1 119 ? -22.095 -3.133 4.697 1.00 89.31 119 PRO A CA 1
ATOM 933 C C . PRO A 1 119 ? -20.641 -2.604 4.640 1.00 89.31 119 PRO A C 1
ATOM 935 O O . PRO A 1 119 ? -20.096 -2.258 5.688 1.00 89.31 119 PRO A O 1
ATOM 938 N N . PRO A 1 120 ? -19.999 -2.527 3.460 1.00 93.44 120 PRO A N 1
ATOM 939 C CA . PRO A 1 120 ? -18.605 -2.093 3.355 1.00 93.44 120 PRO A CA 1
ATOM 940 C C . PRO A 1 120 ? -18.365 -0.672 3.883 1.00 93.44 120 PRO A C 1
ATOM 942 O O . PRO A 1 120 ? -19.202 0.217 3.709 1.00 93.44 120 PRO A O 1
ATOM 945 N N . ILE A 1 121 ? -17.197 -0.452 4.493 1.00 95.38 121 ILE A N 1
ATOM 946 C CA . ILE A 1 121 ? -16.689 0.887 4.826 1.00 95.38 121 ILE A CA 1
ATOM 947 C C . ILE A 1 121 ? -16.259 1.574 3.523 1.00 95.38 121 ILE A C 1
ATOM 949 O O . ILE A 1 121 ? -15.650 0.946 2.656 1.00 95.38 121 ILE A O 1
ATOM 953 N N . ALA A 1 122 ? -16.592 2.854 3.367 1.00 95.75 122 ALA A N 1
ATOM 954 C CA . ALA A 1 122 ? -16.210 3.621 2.190 1.00 95.75 122 ALA A CA 1
ATOM 955 C C . ALA A 1 122 ? -14.692 3.847 2.148 1.00 95.75 122 ALA A C 1
ATOM 957 O O . ALA A 1 122 ? -14.052 4.051 3.184 1.00 95.75 122 ALA A O 1
ATOM 958 N N . ASP A 1 123 ? -14.141 3.838 0.934 1.00 96.62 123 ASP A N 1
ATOM 959 C CA . ASP A 1 123 ? -12.720 4.063 0.686 1.00 96.62 123 ASP A CA 1
ATOM 960 C C . ASP A 1 123 ? -12.251 5.416 1.236 1.00 96.62 123 ASP A C 1
ATOM 962 O O . ASP A 1 123 ? -12.930 6.435 1.096 1.00 96.62 123 ASP A O 1
ATOM 966 N N . ASP A 1 124 ? -11.062 5.425 1.836 1.00 95.31 124 ASP A N 1
ATOM 967 C CA . ASP A 1 124 ? -10.466 6.608 2.448 1.00 95.31 124 ASP A CA 1
ATOM 968 C C . ASP A 1 124 ? -8.985 6.730 2.066 1.00 95.31 124 ASP A C 1
ATOM 970 O O . ASP A 1 124 ? -8.226 5.758 2.108 1.00 95.31 124 ASP A O 1
ATOM 974 N N . LEU A 1 125 ? -8.573 7.941 1.684 1.00 95.94 125 LEU A N 1
ATOM 975 C CA . LEU A 1 125 ? -7.214 8.210 1.217 1.00 95.94 125 LEU A CA 1
ATOM 976 C C . LEU A 1 125 ? -6.176 8.081 2.343 1.00 95.94 125 LEU A C 1
ATOM 978 O O . LEU A 1 125 ? -5.095 7.544 2.114 1.00 95.94 125 LEU A O 1
ATOM 982 N N . HIS A 1 126 ? -6.492 8.550 3.555 1.00 95.75 126 HIS A N 1
ATOM 983 C CA . HIS A 1 126 ? -5.575 8.457 4.697 1.00 95.75 126 HIS A CA 1
ATOM 984 C C . HIS A 1 126 ? -5.406 7.006 5.136 1.00 95.75 126 HIS A C 1
ATOM 986 O O . HIS A 1 126 ? -4.318 6.601 5.536 1.00 95.75 126 HIS A O 1
ATOM 992 N N . PHE A 1 127 ? -6.465 6.207 5.012 1.00 98.00 127 PHE A N 1
ATOM 993 C CA . PHE A 1 127 ? -6.392 4.773 5.233 1.00 98.00 127 PHE A CA 1
ATOM 994 C C . PHE A 1 127 ? -5.475 4.090 4.212 1.00 98.00 127 PHE A C 1
ATOM 996 O O . PHE A 1 127 ? -4.587 3.340 4.609 1.00 98.00 127 PHE A O 1
ATOM 1003 N N . ALA A 1 128 ? -5.615 4.395 2.917 1.00 98.00 128 ALA A N 1
ATOM 1004 C CA . ALA A 1 128 ? -4.711 3.874 1.889 1.00 98.00 128 ALA A CA 1
ATOM 1005 C C . ALA A 1 128 ? -3.243 4.260 2.152 1.00 98.00 128 ALA A C 1
ATOM 1007 O O . ALA A 1 128 ? -2.361 3.404 2.072 1.00 98.00 128 ALA A O 1
ATOM 1008 N N . GLN A 1 129 ? -2.992 5.520 2.529 1.00 97.12 129 GLN A N 1
ATOM 1009 C CA . GLN A 1 129 ? -1.660 6.000 2.907 1.00 97.12 129 GLN A CA 1
ATOM 1010 C C . GLN A 1 129 ? -1.098 5.220 4.101 1.00 97.12 129 GLN A C 1
ATOM 1012 O O . GLN A 1 129 ? 0.004 4.682 4.020 1.00 97.12 129 GLN A O 1
ATOM 1017 N N . LEU A 1 130 ? -1.883 5.080 5.175 1.00 97.56 130 LEU A N 1
ATOM 1018 C CA . LEU A 1 130 ? -1.489 4.342 6.376 1.00 97.56 130 LEU A CA 1
ATOM 1019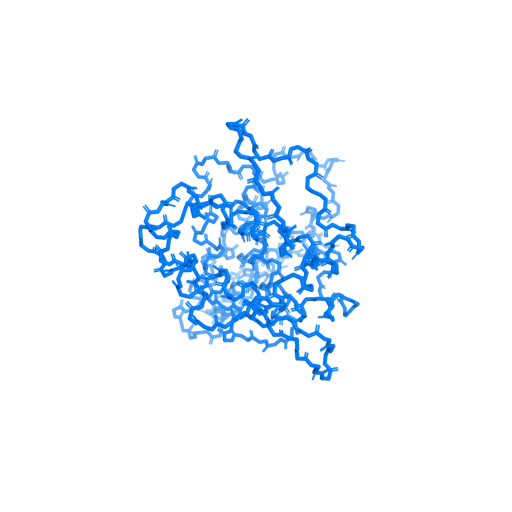 C C . LEU A 1 130 ? -1.104 2.892 6.057 1.00 97.56 130 LEU A C 1
ATOM 1021 O O . LEU A 1 130 ? -0.119 2.380 6.592 1.00 97.56 130 LEU A O 1
ATOM 1025 N N . LEU A 1 131 ? -1.871 2.222 5.193 1.00 98.12 131 LEU A N 1
ATOM 1026 C CA . LEU A 1 131 ? -1.572 0.854 4.773 1.00 98.12 131 LEU A CA 1
ATOM 1027 C C . LEU A 1 131 ? -0.295 0.781 3.922 1.00 98.12 131 LEU A C 1
ATOM 1029 O O . LEU A 1 131 ? 0.512 -0.121 4.139 1.00 98.12 131 LEU A O 1
ATOM 1033 N N . SER A 1 132 ? -0.074 1.734 3.010 1.00 96.88 132 SER A N 1
ATOM 1034 C CA . SER A 1 132 ? 1.166 1.830 2.223 1.00 96.88 132 SER A CA 1
ATOM 1035 C C . SER A 1 132 ? 2.397 2.027 3.121 1.00 96.88 132 SER A C 1
ATOM 1037 O O . SER A 1 132 ? 3.381 1.287 3.019 1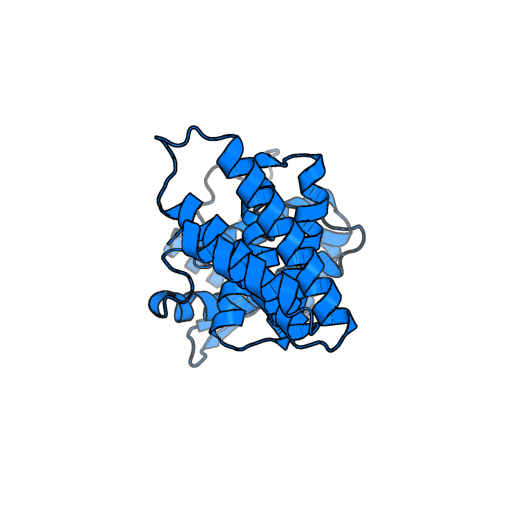.00 96.88 132 SER A O 1
ATOM 1039 N N . ASP A 1 133 ? 2.328 2.956 4.077 1.00 95.56 133 ASP A N 1
ATOM 1040 C CA . ASP A 1 133 ? 3.398 3.210 5.053 1.00 95.56 133 ASP A CA 1
ATOM 1041 C C . ASP A 1 133 ? 3.661 1.988 5.943 1.00 95.56 133 ASP A C 1
ATOM 1043 O O . ASP A 1 133 ? 4.807 1.620 6.213 1.00 95.56 133 ASP A O 1
ATOM 1047 N N . THR A 1 134 ? 2.597 1.297 6.350 1.00 95.81 134 THR A N 1
ATOM 1048 C CA . THR A 1 134 ? 2.706 0.067 7.142 1.00 95.81 134 THR A CA 1
ATOM 1049 C C . THR A 1 134 ? 3.332 -1.068 6.337 1.00 95.81 134 THR A C 1
ATOM 1051 O O . THR A 1 134 ? 4.191 -1.780 6.854 1.00 95.81 134 THR A O 1
ATOM 1054 N N . GLY A 1 135 ? 2.963 -1.218 5.064 1.00 95.31 135 GLY A N 1
ATOM 1055 C CA . GLY A 1 135 ? 3.574 -2.187 4.157 1.00 95.31 135 GLY A CA 1
ATOM 1056 C C . GLY A 1 135 ? 5.066 -1.927 3.937 1.00 95.31 135 GLY A C 1
ATOM 1057 O O . GLY A 1 135 ? 5.858 -2.867 3.960 1.00 95.31 135 GLY A O 1
ATOM 1058 N N . ASN A 1 136 ? 5.475 -0.657 3.817 1.00 92.62 136 ASN A N 1
ATOM 1059 C CA . ASN A 1 136 ? 6.890 -0.264 3.793 1.00 92.62 136 ASN A CA 1
ATOM 1060 C C . ASN A 1 136 ? 7.622 -0.704 5.067 1.00 92.62 136 ASN A C 1
ATOM 1062 O O . ASN A 1 136 ? 8.712 -1.271 4.986 1.00 92.62 136 ASN A O 1
ATOM 1066 N N . TYR A 1 137 ? 7.050 -0.443 6.244 1.00 94.12 137 TYR A N 1
ATOM 1067 C CA . TYR A 1 137 ? 7.657 -0.858 7.509 1.00 94.12 137 TYR A CA 1
ATOM 1068 C C . TYR A 1 137 ? 7.813 -2.384 7.584 1.00 94.12 137 TYR A C 1
ATOM 1070 O O . TYR A 1 137 ? 8.917 -2.870 7.820 1.00 94.12 137 TYR A O 1
ATOM 1078 N N . LEU A 1 138 ? 6.745 -3.139 7.310 1.00 94.19 138 LEU A N 1
ATOM 1079 C CA . LEU A 1 138 ? 6.757 -4.605 7.368 1.00 94.19 138 LEU A CA 1
ATOM 1080 C C . LEU A 1 138 ? 7.722 -5.231 6.354 1.00 94.19 138 LEU A C 1
ATOM 1082 O O . LEU A 1 138 ? 8.324 -6.266 6.638 1.00 94.19 138 LEU A O 1
ATOM 1086 N N . PHE A 1 139 ? 7.920 -4.582 5.204 1.00 92.00 139 PHE A N 1
ATOM 1087 C CA . PHE A 1 139 ? 8.956 -4.960 4.247 1.00 92.00 139 PHE A CA 1
ATOM 1088 C C . PHE A 1 139 ? 10.360 -4.869 4.836 1.00 92.00 139 PHE A C 1
ATOM 1090 O O . PHE A 1 139 ? 11.127 -5.823 4.725 1.00 92.00 139 PHE A O 1
ATOM 1097 N N . ASN A 1 140 ? 10.680 -3.768 5.514 1.00 90.00 140 ASN A N 1
ATOM 1098 C CA . ASN A 1 140 ? 11.986 -3.597 6.148 1.00 90.00 140 ASN A CA 1
ATOM 1099 C C . ASN A 1 140 ? 12.173 -4.500 7.381 1.00 90.00 140 ASN A C 1
ATOM 1101 O O . ASN A 1 140 ? 13.288 -4.942 7.642 1.00 90.00 140 ASN A O 1
ATOM 1105 N N . ASP A 1 141 ? 11.095 -4.805 8.107 1.00 89.19 141 ASP A N 1
ATOM 1106 C CA . ASP A 1 141 ? 11.111 -5.709 9.268 1.00 89.19 141 ASP A CA 1
ATOM 1107 C C . ASP A 1 141 ? 11.129 -7.202 8.866 1.00 89.19 141 ASP A C 1
ATOM 1109 O O . ASP A 1 141 ? 11.326 -8.078 9.704 1.00 89.19 141 ASP A O 1
ATOM 1113 N N . GLY A 1 142 ? 10.937 -7.518 7.577 1.00 86.75 142 GLY A N 1
ATOM 1114 C CA . GLY A 1 142 ? 10.934 -8.890 7.055 1.00 86.75 142 GLY A CA 1
ATOM 1115 C C . GLY A 1 142 ? 9.650 -9.680 7.344 1.00 86.75 142 GLY A C 1
ATOM 1116 O O . GLY A 1 142 ? 9.636 -10.908 7.246 1.00 86.75 142 GLY A O 1
ATOM 1117 N N . VAL A 1 143 ? 8.557 -8.997 7.685 1.00 88.69 143 VAL A N 1
ATOM 1118 C CA . VAL A 1 143 ? 7.295 -9.596 8.140 1.00 88.69 143 VAL A CA 1
ATOM 1119 C C . VAL A 1 143 ? 6.309 -9.711 6.969 1.00 88.69 143 VAL A C 1
ATOM 1121 O O . VAL A 1 143 ? 5.403 -8.901 6.783 1.00 88.69 143 VAL A O 1
ATOM 1124 N N . GLN A 1 144 ? 6.514 -10.721 6.117 1.00 89.31 144 GLN A N 1
ATOM 1125 C CA . GLN A 1 144 ? 5.772 -10.873 4.856 1.00 89.31 144 GLN A CA 1
ATOM 1126 C C . GLN A 1 144 ? 4.287 -11.240 5.030 1.00 89.31 144 GLN A C 1
ATOM 1128 O O . GLN A 1 144 ? 3.457 -10.783 4.241 1.00 89.31 144 GLN A O 1
ATOM 1133 N N . VAL A 1 145 ? 3.957 -12.086 6.014 1.00 90.38 145 VAL A N 1
ATOM 1134 C CA . VAL A 1 145 ? 2.602 -12.652 6.192 1.00 90.38 145 VAL A CA 1
ATOM 1135 C C . VAL A 1 145 ? 1.564 -11.548 6.409 1.00 90.38 145 VAL A C 1
ATOM 1137 O O . VAL A 1 145 ? 0.456 -11.627 5.886 1.00 90.38 145 VAL A O 1
ATOM 1140 N N . GLU A 1 146 ? 1.943 -10.494 7.121 1.00 91.38 146 GLU A N 1
ATOM 1141 C CA . GLU A 1 146 ? 1.119 -9.325 7.393 1.00 91.38 146 GLU A CA 1
ATOM 1142 C C . GLU A 1 146 ? 1.235 -8.260 6.292 1.00 91.38 146 GLU A C 1
ATOM 1144 O O . GLU A 1 146 ? 0.251 -7.578 6.002 1.00 91.38 146 GLU A O 1
ATOM 1149 N N . ALA A 1 147 ? 2.406 -8.121 5.658 1.00 94.75 147 ALA A N 1
ATOM 1150 C CA . ALA A 1 147 ? 2.653 -7.077 4.663 1.00 94.75 147 ALA A CA 1
ATOM 1151 C C . ALA A 1 147 ? 1.789 -7.233 3.410 1.00 94.75 147 ALA A C 1
ATOM 1153 O O . ALA A 1 147 ? 1.200 -6.259 2.942 1.00 94.75 147 ALA A O 1
ATOM 1154 N N . VAL A 1 148 ? 1.710 -8.451 2.864 1.00 95.94 148 VAL A N 1
ATOM 1155 C CA . VAL A 1 148 ? 1.037 -8.696 1.580 1.00 95.94 148 VAL A CA 1
ATOM 1156 C C . VAL A 1 148 ? -0.457 -8.360 1.654 1.00 95.94 148 VAL A C 1
ATOM 1158 O O . VAL A 1 148 ? -0.884 -7.529 0.856 1.00 95.94 148 VAL A O 1
ATOM 1161 N N . PRO A 1 149 ? -1.249 -8.877 2.618 1.00 96.12 149 PRO A N 1
ATOM 1162 C CA . PRO A 1 149 ? -2.668 -8.528 2.706 1.00 96.12 149 PRO A CA 1
ATOM 1163 C C . PRO A 1 149 ? -2.911 -7.031 2.938 1.00 96.12 149 PRO A C 1
ATOM 1165 O O . PRO A 1 149 ? -3.877 -6.477 2.423 1.00 96.12 149 PRO A O 1
ATOM 1168 N N . ILE A 1 150 ? -2.043 -6.358 3.703 1.00 97.62 150 ILE A N 1
ATOM 1169 C CA . ILE A 1 150 ? -2.131 -4.908 3.940 1.00 97.62 150 ILE A CA 1
ATOM 1170 C C . ILE A 1 150 ? -1.915 -4.128 2.638 1.00 97.62 150 ILE A C 1
ATOM 1172 O O . ILE A 1 150 ? -2.708 -3.242 2.313 1.00 97.62 150 ILE A O 1
ATOM 1176 N N . LEU A 1 151 ? -0.874 -4.475 1.880 1.00 97.88 151 LEU A N 1
ATOM 1177 C CA . LEU A 1 151 ? -0.561 -3.845 0.598 1.00 97.88 151 LEU A CA 1
ATOM 1178 C C . LEU A 1 151 ? -1.622 -4.148 -0.468 1.00 97.88 151 LEU A C 1
ATOM 1180 O O . LEU A 1 151 ? -1.950 -3.269 -1.258 1.00 97.88 151 LEU A O 1
ATOM 1184 N N . GLU A 1 152 ? -2.202 -5.350 -0.480 1.00 97.94 152 GLU A N 1
ATOM 1185 C CA . GLU A 1 152 ? -3.314 -5.686 -1.377 1.00 97.94 152 GLU A CA 1
ATOM 1186 C C . GLU A 1 152 ? -4.581 -4.885 -1.050 1.00 97.94 152 GLU A C 1
ATOM 1188 O O . GLU A 1 152 ? -5.247 -4.396 -1.967 1.00 97.94 152 GLU A O 1
ATOM 1193 N N . THR A 1 153 ? -4.896 -4.673 0.236 1.00 98.38 153 THR A N 1
ATOM 1194 C CA . THR A 1 153 ? -5.982 -3.758 0.618 1.00 98.38 153 THR A CA 1
ATOM 1195 C C . THR A 1 153 ? -5.680 -2.334 0.146 1.00 98.38 153 THR A C 1
ATOM 1197 O O . THR A 1 153 ? -6.557 -1.701 -0.442 1.00 98.38 153 THR A O 1
ATOM 1200 N N . ALA A 1 154 ? -4.454 -1.836 0.349 1.00 98.38 154 ALA A N 1
ATOM 1201 C CA . ALA A 1 154 ? -4.048 -0.502 -0.102 1.00 98.38 154 ALA A CA 1
ATOM 1202 C C . ALA A 1 154 ? -4.189 -0.348 -1.625 1.00 98.38 154 ALA A C 1
ATOM 1204 O O . ALA A 1 154 ? -4.807 0.608 -2.094 1.00 98.38 154 ALA A O 1
ATOM 1205 N N . GLU A 1 155 ? -3.700 -1.324 -2.399 1.00 98.44 155 GLU A N 1
ATOM 1206 C CA . GLU A 1 155 ? -3.847 -1.373 -3.856 1.00 98.44 155 GLU A CA 1
ATOM 1207 C C . GLU A 1 155 ? -5.330 -1.310 -4.253 1.00 98.44 155 GLU A C 1
ATOM 1209 O O . GLU A 1 155 ? -5.715 -0.523 -5.121 1.00 98.44 155 GLU A O 1
ATOM 1214 N N . ALA A 1 156 ? -6.181 -2.116 -3.612 1.00 98.12 156 ALA A N 1
ATOM 1215 C CA . ALA A 1 156 ? -7.605 -2.174 -3.917 1.00 98.12 156 ALA A CA 1
ATOM 1216 C C . ALA A 1 156 ? -8.330 -0.851 -3.611 1.00 98.12 156 ALA A C 1
ATOM 1218 O O . ALA A 1 156 ? -9.141 -0.406 -4.427 1.00 98.12 156 ALA A O 1
ATOM 1219 N N . VAL A 1 157 ? -8.027 -0.210 -2.475 1.00 98.31 157 VAL A N 1
ATOM 1220 C CA . VAL A 1 157 ? -8.571 1.107 -2.099 1.00 98.31 157 VAL A CA 1
ATOM 1221 C C . VAL A 1 157 ? -8.113 2.173 -3.097 1.00 98.31 157 VAL A C 1
ATOM 1223 O O . VAL A 1 157 ? -8.947 2.877 -3.669 1.00 98.31 157 VAL A O 1
ATOM 1226 N N . CYS A 1 158 ? -6.813 2.242 -3.398 1.00 98.31 158 CYS A N 1
ATOM 1227 C CA . CYS A 1 158 ? -6.271 3.168 -4.392 1.00 98.31 158 CYS A CA 1
ATOM 1228 C C . CYS A 1 158 ? -6.926 2.977 -5.769 1.00 98.31 158 CYS A C 1
ATOM 1230 O O . CYS A 1 158 ? -7.357 3.940 -6.397 1.00 98.31 158 CYS A O 1
ATOM 1232 N N . ASN A 1 159 ? -7.095 1.736 -6.231 1.00 97.69 159 ASN A N 1
ATOM 1233 C CA . ASN A 1 159 ? -7.753 1.453 -7.509 1.00 97.69 159 ASN A CA 1
ATOM 1234 C C . ASN A 1 159 ? -9.195 1.972 -7.582 1.00 97.69 159 ASN A C 1
ATOM 1236 O O . ASN A 1 159 ? -9.644 2.388 -8.653 1.00 97.69 159 ASN A O 1
ATOM 1240 N N . ARG A 1 160 ? -9.932 1.956 -6.467 1.00 97.25 160 ARG A N 1
ATOM 1241 C CA . ARG A 1 160 ? -11.287 2.516 -6.411 1.00 97.25 160 ARG A CA 1
ATOM 1242 C C . ARG A 1 160 ? -11.264 4.044 -6.378 1.00 97.25 160 ARG A C 1
ATOM 1244 O O . ARG A 1 160 ? -12.013 4.662 -7.136 1.00 97.25 160 ARG A O 1
ATOM 1251 N N . LEU A 1 161 ? -10.361 4.640 -5.598 1.00 97.69 161 LEU A N 1
ATOM 1252 C CA . LEU A 1 161 ? -10.223 6.095 -5.468 1.00 97.69 161 LEU A CA 1
ATOM 1253 C C . LEU A 1 161 ? -9.653 6.784 -6.719 1.00 97.69 161 LEU A C 1
ATOM 1255 O O . LEU A 1 161 ? -9.937 7.960 -6.939 1.00 97.69 161 LEU A O 1
ATOM 1259 N N . LEU A 1 162 ? -8.920 6.074 -7.586 1.00 96.00 162 LEU A N 1
ATOM 1260 C CA . LEU A 1 162 ? -8.422 6.622 -8.859 1.00 96.00 162 LEU A CA 1
ATOM 1261 C C . LEU A 1 162 ? -9.532 7.211 -9.744 1.00 96.00 162 LEU A C 1
ATOM 1263 O O . LEU A 1 162 ? -9.276 8.115 -10.534 1.00 96.00 162 LEU A O 1
ATOM 1267 N N . LYS A 1 163 ? -10.767 6.710 -9.623 1.00 94.19 163 LYS A N 1
ATOM 1268 C CA . LYS A 1 163 ? -11.918 7.206 -10.396 1.00 94.19 163 LYS A CA 1
ATOM 1269 C C . LYS A 1 163 ? -12.375 8.595 -9.955 1.00 94.19 163 LYS A C 1
ATOM 1271 O O . LYS A 1 163 ? -13.036 9.282 -10.727 1.00 94.19 163 LYS A O 1
ATOM 1276 N N . THR A 1 164 ? -12.075 8.975 -8.717 1.00 95.50 164 THR A N 1
ATOM 1277 C CA . THR A 1 164 ? -12.583 10.197 -8.084 1.00 95.50 164 THR A CA 1
ATOM 1278 C C . THR A 1 164 ? -11.491 11.223 -7.815 1.00 95.50 164 THR A C 1
ATOM 1280 O O . THR A 1 164 ? -11.755 12.414 -7.930 1.00 95.50 164 THR A O 1
ATOM 1283 N N . ASP A 1 165 ? -10.281 10.784 -7.464 1.00 95.31 165 ASP A N 1
ATOM 1284 C CA . ASP A 1 165 ? -9.170 11.667 -7.089 1.00 95.31 165 ASP A CA 1
ATOM 1285 C C . ASP A 1 165 ? -7.822 11.100 -7.580 1.00 95.31 165 ASP A C 1
ATOM 1287 O O . ASP A 1 165 ? -6.967 10.713 -6.779 1.00 95.31 165 ASP A O 1
ATOM 1291 N N . PRO A 1 166 ? -7.620 10.986 -8.908 1.00 94.38 166 PRO A N 1
ATOM 1292 C CA . PRO A 1 166 ? -6.423 10.357 -9.459 1.00 94.38 166 PRO A CA 1
ATOM 1293 C C . PRO A 1 166 ? -5.142 11.068 -9.014 1.00 94.38 166 PRO A C 1
ATOM 1295 O O . PRO A 1 166 ? -4.180 10.407 -8.640 1.00 94.38 166 PRO A O 1
ATOM 1298 N N . MET A 1 167 ? -5.137 12.403 -8.966 1.00 93.31 167 MET A N 1
ATOM 1299 C CA . MET A 1 167 ? -3.939 13.173 -8.616 1.00 93.31 167 MET A CA 1
ATOM 1300 C C . MET A 1 167 ? -3.408 12.853 -7.216 1.00 93.31 167 MET A C 1
ATOM 1302 O O . MET A 1 167 ? -2.199 12.739 -7.037 1.00 93.31 167 MET A O 1
ATOM 1306 N N . ARG A 1 168 ? -4.287 12.709 -6.216 1.00 95.19 168 ARG A N 1
ATOM 1307 C CA . ARG A 1 168 ? -3.854 12.454 -4.831 1.00 95.19 168 ARG A CA 1
ATOM 1308 C C . ARG A 1 168 ? -3.587 10.981 -4.553 1.00 95.19 168 ARG A C 1
ATOM 1310 O O . ARG A 1 168 ? -2.803 10.667 -3.664 1.00 95.19 168 ARG A O 1
ATOM 1317 N N . VAL A 1 169 ? -4.225 10.084 -5.299 1.00 96.88 169 VAL A N 1
ATOM 1318 C CA . VAL A 1 169 ? -4.118 8.632 -5.105 1.00 96.88 169 VAL A CA 1
ATOM 1319 C C . VAL A 1 169 ? -2.892 8.046 -5.796 1.00 96.88 169 VAL A C 1
ATOM 1321 O O . VAL A 1 169 ? -2.286 7.115 -5.267 1.00 96.88 169 VAL A O 1
ATOM 1324 N N . THR A 1 170 ? -2.519 8.576 -6.963 1.00 95.69 170 THR A N 1
ATOM 1325 C CA . THR A 1 170 ? -1.422 8.042 -7.779 1.00 95.69 170 THR A CA 1
ATOM 1326 C C . THR A 1 170 ? -0.111 7.869 -7.003 1.00 95.69 170 THR A C 1
ATOM 1328 O O . THR A 1 170 ? 0.426 6.764 -7.054 1.00 95.69 170 THR A O 1
ATOM 1331 N N . PRO A 1 171 ? 0.377 8.843 -6.205 1.00 93.38 171 PRO A N 1
ATOM 1332 C CA . PRO A 1 171 ? 1.609 8.658 -5.432 1.00 93.38 171 PRO A CA 1
ATOM 1333 C C . PRO A 1 171 ? 1.539 7.472 -4.458 1.00 93.38 171 PRO A C 1
ATOM 1335 O O . PRO A 1 171 ? 2.459 6.658 -4.397 1.00 93.38 171 PRO A O 1
ATOM 1338 N N . ILE A 1 172 ? 0.408 7.324 -3.760 1.00 96.00 172 ILE A N 1
ATOM 1339 C CA . ILE A 1 172 ? 0.175 6.250 -2.782 1.00 96.00 172 ILE A CA 1
ATOM 1340 C C . ILE A 1 172 ? 0.165 4.891 -3.475 1.00 96.00 172 ILE A C 1
ATOM 1342 O O . ILE A 1 172 ? 0.753 3.920 -2.989 1.00 96.00 172 ILE A O 1
ATOM 1346 N N . LEU A 1 173 ? -0.509 4.819 -4.625 1.00 97.25 173 LEU A N 1
ATOM 1347 C CA . LEU A 1 173 ? -0.571 3.614 -5.431 1.00 97.25 173 LEU A CA 1
ATOM 1348 C C . LEU A 1 173 ? 0.819 3.216 -5.931 1.00 97.25 173 LEU A C 1
ATOM 1350 O O . LEU A 1 173 ? 1.186 2.054 -5.796 1.00 97.25 173 LEU A O 1
ATOM 1354 N N . THR A 1 174 ? 1.595 4.159 -6.466 1.00 95.56 174 THR A N 1
ATOM 1355 C CA . THR A 1 174 ? 2.957 3.909 -6.954 1.00 95.56 174 THR A CA 1
ATOM 1356 C C . THR A 1 174 ? 3.843 3.334 -5.851 1.00 95.56 174 THR A C 1
ATOM 1358 O O . THR A 1 174 ? 4.496 2.309 -6.060 1.00 95.56 174 THR A O 1
ATOM 1361 N N . ASP A 1 175 ? 3.802 3.917 -4.650 1.00 93.88 175 ASP A N 1
ATOM 1362 C CA . ASP A 1 175 ? 4.567 3.417 -3.504 1.00 93.88 175 ASP A CA 1
ATOM 1363 C C . ASP A 1 175 ? 4.109 2.021 -3.059 1.00 93.88 175 ASP A C 1
ATOM 1365 O O . ASP A 1 175 ? 4.946 1.153 -2.792 1.00 93.88 175 ASP A O 1
ATOM 1369 N N . THR A 1 176 ? 2.793 1.785 -3.041 1.00 96.88 176 THR A N 1
ATOM 1370 C CA . THR A 1 176 ? 2.194 0.487 -2.696 1.00 96.88 176 THR A CA 1
ATOM 1371 C C . THR A 1 176 ? 2.637 -0.600 -3.677 1.00 96.88 176 THR A C 1
ATOM 1373 O O . THR A 1 176 ? 3.125 -1.658 -3.269 1.00 96.88 176 THR A O 1
ATOM 1376 N N . LEU A 1 177 ? 2.501 -0.340 -4.981 1.00 97.75 177 LEU A N 1
ATOM 1377 C CA . LEU A 1 177 ? 2.858 -1.281 -6.043 1.00 97.75 177 LEU A CA 1
ATOM 1378 C C . LEU A 1 177 ? 4.360 -1.567 -6.063 1.00 97.75 177 LEU A C 1
ATOM 1380 O O . LEU A 1 177 ? 4.750 -2.721 -6.229 1.00 97.75 177 LEU A O 1
ATOM 1384 N N . GLY A 1 178 ? 5.194 -0.549 -5.830 1.00 93.94 178 GLY A N 1
ATOM 1385 C CA . GLY A 1 178 ? 6.649 -0.693 -5.790 1.00 93.94 178 GLY A CA 1
ATOM 1386 C C . GLY A 1 178 ? 7.146 -1.689 -4.736 1.00 93.94 178 GLY A C 1
ATOM 1387 O O . GLY A 1 178 ? 8.201 -2.290 -4.920 1.00 93.94 178 GLY A O 1
ATOM 1388 N N . ILE A 1 179 ? 6.386 -1.913 -3.659 1.00 94.56 179 ILE A N 1
ATOM 1389 C CA . ILE A 1 179 ? 6.712 -2.901 -2.614 1.00 94.56 179 ILE A CA 1
ATOM 1390 C C . ILE A 1 179 ? 6.002 -4.222 -2.884 1.00 94.56 179 ILE A C 1
ATOM 1392 O O . ILE A 1 179 ? 6.612 -5.289 -2.810 1.00 94.56 179 ILE A O 1
ATOM 1396 N N . LEU A 1 180 ? 4.709 -4.164 -3.213 1.00 96.81 180 LEU A N 1
ATOM 1397 C CA . LEU A 1 180 ? 3.891 -5.352 -3.434 1.00 96.81 180 LEU A CA 1
ATOM 1398 C C . LEU A 1 180 ? 4.433 -6.211 -4.584 1.00 96.81 180 LEU A C 1
ATOM 1400 O O . LEU A 1 180 ? 4.401 -7.442 -4.497 1.00 96.81 180 LEU A O 1
ATOM 1404 N N . GLN A 1 181 ? 4.992 -5.580 -5.622 1.00 97.12 181 GLN A N 1
ATOM 1405 C CA . GLN A 1 181 ? 5.636 -6.285 -6.728 1.00 97.12 181 GLN A CA 1
ATOM 1406 C C . GLN A 1 181 ? 6.809 -7.150 -6.243 1.00 97.12 181 GLN A C 1
ATOM 1408 O O . GLN A 1 181 ? 6.900 -8.307 -6.648 1.00 97.12 181 GLN A O 1
ATOM 1413 N N . ILE A 1 182 ? 7.624 -6.660 -5.296 1.00 94.94 182 ILE A N 1
ATOM 1414 C CA . ILE A 1 182 ? 8.792 -7.387 -4.772 1.00 94.94 182 ILE A CA 1
ATOM 1415 C C . ILE A 1 182 ? 8.341 -8.693 -4.124 1.00 94.94 182 ILE A C 1
ATOM 1417 O O . ILE A 1 182 ? 8.878 -9.754 -4.429 1.00 94.94 182 ILE A O 1
ATOM 1421 N N . TYR A 1 183 ? 7.307 -8.647 -3.280 1.00 95.31 183 TYR A N 1
ATOM 1422 C CA . TYR A 1 183 ? 6.750 -9.858 -2.678 1.00 95.31 183 TYR A CA 1
ATOM 1423 C C . TYR A 1 183 ? 6.194 -10.828 -3.722 1.00 95.31 183 TYR A C 1
ATOM 1425 O O . TYR A 1 183 ? 6.408 -12.038 -3.617 1.00 95.31 183 TYR A O 1
ATOM 1433 N N . ASN A 1 184 ? 5.507 -1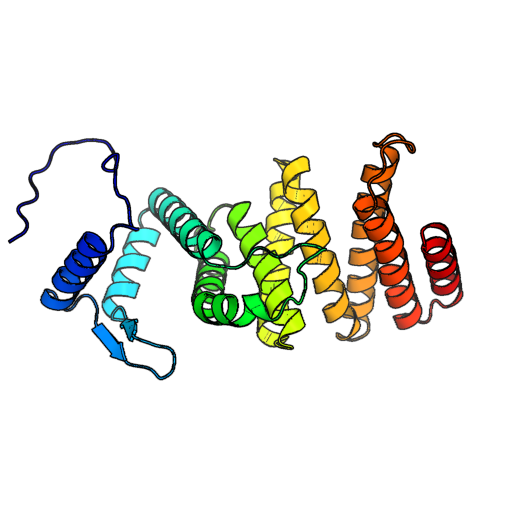0.307 -4.740 1.00 96.00 184 ASN A N 1
ATOM 1434 C CA . ASN A 1 184 ? 4.904 -11.117 -5.795 1.00 96.00 184 ASN A CA 1
ATOM 1435 C C . ASN A 1 184 ? 5.949 -11.861 -6.641 1.00 96.00 184 ASN A C 1
ATOM 1437 O O . ASN A 1 184 ? 5.677 -12.984 -7.072 1.00 96.00 184 ASN A O 1
ATOM 1441 N N . GLN A 1 185 ? 7.166 -11.325 -6.809 1.00 94.75 185 GLN A N 1
ATOM 1442 C CA . GLN A 1 185 ? 8.246 -12.018 -7.533 1.00 94.75 185 GLN A CA 1
ATOM 1443 C C . GLN A 1 185 ? 8.571 -13.406 -6.945 1.00 94.75 185 GLN A C 1
ATOM 1445 O O . GLN A 1 185 ? 8.972 -14.319 -7.675 1.00 94.75 185 GLN A O 1
ATOM 1450 N N . PHE A 1 186 ? 8.338 -13.602 -5.644 1.00 92.31 186 PHE A N 1
ATOM 1451 C CA . PHE A 1 186 ? 8.618 -14.855 -4.938 1.00 92.31 186 PHE A CA 1
ATOM 1452 C C . PHE A 1 186 ? 7.413 -15.809 -4.852 1.00 92.31 186 PHE A C 1
ATOM 1454 O O . PHE A 1 186 ? 7.552 -16.926 -4.358 1.00 92.31 186 PHE A O 1
ATOM 1461 N N . MET A 1 187 ? 6.240 -15.439 -5.381 1.00 94.19 187 MET A N 1
ATOM 1462 C CA . MET A 1 187 ? 4.998 -16.233 -5.300 1.00 94.19 187 MET A CA 1
ATOM 1463 C C . MET A 1 187 ? 4.784 -17.154 -6.515 1.00 94.19 187 MET A C 1
ATOM 1465 O O . MET A 1 187 ? 3.671 -17.341 -7.011 1.00 94.19 187 MET A O 1
ATOM 1469 N N . GLY A 1 188 ? 5.869 -17.741 -7.022 1.00 95.62 188 GLY A N 1
ATOM 1470 C CA . GLY A 1 188 ? 5.829 -18.620 -8.191 1.00 95.62 188 GLY A CA 1
ATOM 1471 C C . GLY A 1 188 ? 5.533 -17.884 -9.504 1.00 95.62 188 GLY A C 1
ATOM 1472 O O . GLY A 1 188 ? 5.632 -16.663 -9.598 1.00 95.62 188 GLY A O 1
ATOM 1473 N N . HIS A 1 189 ? 5.207 -18.640 -10.555 1.00 96.44 189 HIS A N 1
ATOM 1474 C CA . HIS A 1 189 ? 5.013 -18.069 -11.893 1.00 96.44 189 HIS A CA 1
ATOM 1475 C C . HIS A 1 189 ? 3.860 -17.045 -11.974 1.00 96.44 189 HIS A C 1
ATOM 1477 O O . HIS A 1 189 ? 4.103 -15.964 -12.510 1.00 96.44 189 HIS A O 1
ATOM 1483 N N . PRO A 1 190 ? 2.661 -17.296 -11.403 1.00 97.31 190 PRO A N 1
ATOM 1484 C CA . PRO A 1 190 ? 1.579 -16.306 -11.418 1.00 97.31 190 PRO A CA 1
ATOM 1485 C C . PRO A 1 190 ? 1.947 -15.017 -10.673 1.00 97.31 190 PRO A C 1
ATOM 1487 O O . PRO A 1 190 ? 1.664 -13.923 -11.156 1.00 97.31 190 PRO A O 1
ATOM 1490 N N . GLY A 1 191 ? 2.638 -15.137 -9.534 1.00 97.12 191 GLY A N 1
ATOM 1491 C CA . GLY A 1 191 ? 3.149 -13.988 -8.790 1.00 97.12 191 GLY A CA 1
ATOM 1492 C C . GLY A 1 191 ? 4.126 -13.154 -9.615 1.00 97.12 191 GLY A C 1
ATOM 1493 O O . GLY A 1 191 ? 3.977 -11.942 -9.706 1.00 97.12 191 GLY A O 1
ATOM 1494 N N . ARG A 1 192 ? 5.071 -13.794 -10.313 1.00 98.12 192 ARG A N 1
ATOM 1495 C CA . ARG A 1 192 ? 6.006 -13.088 -11.206 1.00 98.12 192 ARG A CA 1
ATOM 1496 C C . ARG A 1 192 ? 5.307 -12.350 -12.347 1.00 98.12 192 ARG A C 1
ATOM 1498 O O . ARG A 1 192 ? 5.701 -11.235 -12.673 1.00 98.12 192 ARG A O 1
ATOM 1505 N N . GLN A 1 193 ? 4.256 -12.931 -12.925 1.00 98.19 193 GLN A N 1
ATOM 1506 C CA . GLN A 1 193 ? 3.440 -12.241 -13.930 1.00 98.19 193 GLN A CA 1
ATOM 1507 C C . GLN A 1 193 ? 2.718 -11.025 -13.336 1.00 98.19 193 GLN A C 1
ATOM 1509 O O . GLN A 1 193 ? 2.709 -9.962 -13.953 1.00 98.19 193 GLN A O 1
ATOM 1514 N N . ARG A 1 194 ? 2.162 -11.154 -12.124 1.00 97.56 194 ARG A N 1
ATOM 1515 C CA . ARG A 1 194 ? 1.543 -10.030 -11.407 1.00 97.56 194 ARG A CA 1
ATOM 1516 C C . ARG A 1 194 ? 2.565 -8.939 -11.075 1.00 97.56 194 ARG A C 1
ATOM 1518 O O . ARG A 1 194 ? 2.269 -7.768 -11.276 1.00 97.56 194 ARG A O 1
ATOM 1525 N N . ALA A 1 195 ? 3.770 -9.306 -10.642 1.00 98.06 195 ALA A N 1
ATOM 1526 C CA . ALA A 1 195 ? 4.852 -8.356 -10.390 1.00 98.06 195 ALA A CA 1
ATOM 1527 C C . ALA A 1 195 ? 5.207 -7.560 -11.654 1.00 98.06 195 ALA A C 1
ATOM 1529 O O . ALA A 1 195 ? 5.275 -6.337 -11.585 1.00 98.06 195 ALA A O 1
ATOM 1530 N N . LEU A 1 196 ? 5.329 -8.226 -12.812 1.00 98.38 196 LEU A N 1
ATOM 1531 C CA . LEU A 1 196 ? 5.580 -7.548 -14.087 1.00 98.38 196 LEU A CA 1
ATOM 1532 C C . LEU A 1 196 ? 4.480 -6.520 -14.411 1.00 98.38 196 LEU A C 1
ATOM 1534 O O . LEU A 1 196 ? 4.786 -5.362 -14.686 1.00 98.38 196 LEU A O 1
ATOM 1538 N N . GLN A 1 197 ? 3.205 -6.905 -14.277 1.00 98.12 197 GLN A N 1
ATOM 1539 C CA . GLN A 1 197 ? 2.065 -5.998 -14.488 1.00 98.12 197 GLN A CA 1
ATOM 1540 C C . GLN A 1 197 ? 2.101 -4.779 -13.552 1.00 98.12 197 GLN A C 1
ATOM 1542 O O . GLN A 1 197 ? 1.791 -3.662 -13.967 1.00 98.12 197 GLN A O 1
ATOM 1547 N N . MET A 1 198 ? 2.482 -4.980 -12.288 1.00 98.44 198 MET A N 1
ATOM 1548 C CA . MET A 1 198 ? 2.632 -3.895 -11.316 1.00 98.44 198 MET A CA 1
ATOM 1549 C C . MET A 1 198 ? 3.774 -2.953 -11.705 1.00 98.44 198 MET A C 1
ATOM 1551 O O . MET A 1 198 ? 3.585 -1.738 -11.678 1.00 98.44 198 MET A O 1
ATOM 1555 N N . THR A 1 199 ? 4.929 -3.493 -12.106 1.00 98.00 199 THR A N 1
ATOM 1556 C CA . THR A 1 199 ? 6.084 -2.686 -12.528 1.00 98.00 199 THR A CA 1
ATOM 1557 C C . THR A 1 199 ? 5.823 -1.919 -13.822 1.00 98.00 199 THR A C 1
ATOM 1559 O O . THR A 1 199 ? 6.200 -0.755 -13.912 1.00 98.00 199 THR A O 1
ATOM 1562 N N . ASP A 1 200 ? 5.100 -2.506 -14.782 1.00 98.00 200 ASP A N 1
ATOM 1563 C CA . ASP A 1 200 ? 4.668 -1.807 -15.999 1.00 98.00 200 ASP A CA 1
ATOM 1564 C C . ASP A 1 200 ? 3.776 -0.611 -15.669 1.00 98.00 200 ASP A C 1
ATOM 1566 O O . ASP A 1 200 ? 3.942 0.481 -16.215 1.00 98.00 200 ASP A O 1
ATOM 1570 N N . ARG A 1 201 ? 2.842 -0.801 -14.733 1.00 97.50 201 ARG A N 1
ATOM 1571 C CA . ARG A 1 201 ? 1.927 0.254 -14.305 1.00 97.50 201 ARG A CA 1
ATOM 1572 C C . ARG A 1 201 ? 2.650 1.386 -13.579 1.00 97.50 201 ARG A C 1
ATOM 1574 O O . ARG A 1 201 ? 2.375 2.547 -13.864 1.00 97.50 201 ARG A O 1
ATOM 1581 N N . VAL A 1 202 ? 3.570 1.053 -12.673 1.00 97.38 202 VAL A N 1
ATOM 1582 C CA . VAL A 1 202 ? 4.421 2.030 -11.974 1.00 97.38 202 VAL A CA 1
ATOM 1583 C C . VAL A 1 202 ? 5.258 2.826 -12.974 1.00 97.38 202 VAL A C 1
ATOM 1585 O O . VAL A 1 202 ? 5.240 4.053 -12.937 1.00 97.38 202 VAL A O 1
ATOM 1588 N N . LEU A 1 203 ? 5.924 2.151 -13.914 1.00 97.31 203 LEU A N 1
ATOM 1589 C CA . LEU A 1 203 ? 6.743 2.824 -14.916 1.00 97.31 203 LEU A CA 1
ATOM 1590 C C . LEU A 1 203 ? 5.911 3.743 -15.819 1.00 97.31 203 LEU A C 1
ATOM 1592 O O . LEU A 1 203 ? 6.340 4.862 -16.081 1.00 97.31 203 LEU A O 1
ATOM 1596 N N . SER A 1 204 ? 4.727 3.304 -16.262 1.00 96.69 204 SER A N 1
ATOM 1597 C CA . SER A 1 204 ? 3.820 4.145 -17.057 1.00 96.69 204 SER A CA 1
ATOM 1598 C C . SER A 1 204 ? 3.469 5.430 -16.314 1.00 96.69 204 SER A C 1
ATOM 1600 O O . SER A 1 204 ? 3.608 6.507 -16.879 1.00 96.69 204 SER A O 1
ATOM 1602 N N . ILE A 1 205 ? 3.086 5.325 -15.037 1.00 95.12 205 ILE A N 1
ATOM 1603 C CA . ILE A 1 205 ? 2.763 6.486 -14.200 1.00 95.12 205 ILE A CA 1
ATOM 1604 C C . ILE A 1 205 ? 3.963 7.432 -14.104 1.00 95.12 205 ILE A C 1
ATOM 1606 O O . ILE A 1 205 ? 3.822 8.624 -14.359 1.00 95.12 205 ILE A O 1
ATOM 1610 N N . CYS A 1 206 ? 5.146 6.913 -13.766 1.00 93.88 206 CYS A N 1
ATOM 1611 C CA . CYS A 1 206 ? 6.328 7.754 -13.598 1.00 93.88 206 CYS A CA 1
ATOM 1612 C C . CYS A 1 206 ? 6.760 8.425 -14.912 1.00 93.88 206 CYS A C 1
ATOM 1614 O O . CYS A 1 206 ? 7.203 9.570 -14.890 1.00 93.88 206 CYS A O 1
ATOM 1616 N N . LEU A 1 207 ? 6.617 7.749 -16.057 1.00 94.31 207 LEU A N 1
ATOM 1617 C CA . LEU A 1 207 ? 6.891 8.344 -17.366 1.00 94.31 207 LEU A CA 1
ATOM 1618 C C . LEU A 1 207 ? 5.868 9.422 -17.733 1.00 94.31 207 LEU A C 1
ATOM 1620 O O . LEU A 1 207 ? 6.273 10.473 -18.225 1.00 94.31 207 LEU A O 1
ATOM 1624 N N . ASP A 1 208 ? 4.580 9.194 -17.474 1.00 92.88 208 ASP A N 1
ATOM 1625 C CA . ASP A 1 208 ? 3.520 10.174 -17.733 1.00 92.88 208 ASP A CA 1
ATOM 1626 C C . ASP A 1 208 ? 3.718 11.440 -16.876 1.00 92.88 208 ASP A C 1
ATOM 1628 O O . ASP A 1 208 ? 3.631 12.560 -17.385 1.00 92.88 208 ASP A O 1
ATOM 1632 N N . GLU A 1 209 ? 4.060 11.278 -15.591 1.00 90.44 209 GLU A N 1
ATOM 1633 C CA . GLU A 1 209 ? 4.398 12.384 -14.680 1.00 90.44 209 GLU A CA 1
ATOM 1634 C C . GLU A 1 209 ? 5.629 13.170 -15.163 1.00 90.44 209 GLU A C 1
ATOM 1636 O O . GLU A 1 209 ? 5.619 14.407 -15.187 1.00 90.44 209 GLU A O 1
ATOM 1641 N N . LEU A 1 210 ? 6.679 12.462 -15.592 1.00 90.69 210 LEU A N 1
ATOM 1642 C CA . LEU A 1 210 ? 7.916 13.077 -16.066 1.00 90.69 210 LEU A CA 1
ATOM 1643 C C . LEU A 1 210 ? 7.711 13.825 -17.395 1.00 90.69 210 LEU A C 1
ATOM 1645 O O . LEU A 1 210 ? 8.222 14.930 -17.558 1.00 90.69 210 LEU A O 1
ATOM 1649 N N . GLN A 1 211 ? 6.930 13.270 -18.328 1.00 89.44 211 GLN A N 1
ATOM 1650 C CA . GLN A 1 211 ? 6.589 13.913 -19.606 1.00 89.44 211 GLN A CA 1
ATOM 1651 C C . GLN A 1 211 ? 5.680 15.134 -19.433 1.00 89.44 211 GLN A C 1
ATOM 1653 O O . GLN A 1 211 ? 5.764 16.080 -20.218 1.00 89.44 211 GLN A O 1
ATOM 1658 N N . GLY A 1 212 ? 4.826 15.133 -18.406 1.00 87.94 212 GLY A N 1
ATOM 1659 C CA . GLY A 1 212 ? 4.010 16.287 -18.029 1.00 87.94 212 GLY A CA 1
ATOM 1660 C C . GLY A 1 212 ? 4.810 17.442 -17.412 1.00 87.94 212 GLY A C 1
ATOM 1661 O O . GLY A 1 212 ? 4.267 18.536 -17.251 1.00 87.94 212 GLY A O 1
ATOM 1662 N N . THR A 1 213 ? 6.087 17.218 -17.090 1.00 87.94 213 THR A N 1
ATOM 1663 C CA . THR A 1 213 ? 6.958 18.173 -16.401 1.00 87.94 213 THR A CA 1
ATOM 1664 C C . THR A 1 213 ? 8.089 18.636 -17.333 1.00 87.94 213 THR A C 1
ATOM 1666 O O . THR A 1 213 ? 8.767 17.797 -17.929 1.00 87.94 213 THR A O 1
ATOM 1669 N N . PRO A 1 214 ? 8.342 19.951 -17.482 1.00 88.81 214 PRO A N 1
ATOM 1670 C CA . PRO A 1 214 ? 9.456 20.449 -18.289 1.00 88.81 214 PRO A CA 1
ATOM 1671 C C . PRO A 1 214 ? 10.812 19.866 -17.842 1.00 88.81 214 PRO A C 1
ATOM 1673 O O . PRO A 1 214 ? 11.081 19.858 -16.635 1.00 88.81 214 PRO A O 1
ATOM 1676 N N . PRO A 1 215 ? 11.685 19.411 -18.768 1.00 85.81 215 PRO A N 1
ATOM 1677 C CA . PRO A 1 215 ? 12.951 18.754 -18.418 1.00 85.81 215 PRO A CA 1
ATOM 1678 C C . PRO A 1 215 ? 13.898 19.564 -17.529 1.00 85.81 215 PRO A C 1
ATOM 1680 O O . PRO A 1 215 ? 14.636 19.001 -16.729 1.00 85.81 215 PRO A O 1
ATOM 1683 N N . ASP A 1 216 ? 13.867 20.888 -17.635 1.00 88.88 216 ASP A N 1
ATOM 1684 C CA . ASP A 1 216 ? 14.642 21.821 -16.813 1.00 88.88 216 ASP A CA 1
ATOM 1685 C C . ASP A 1 216 ? 14.140 21.932 -15.363 1.00 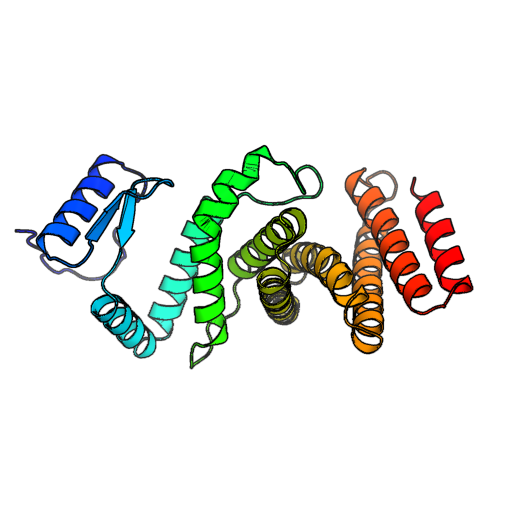88.88 216 ASP A C 1
ATOM 1687 O O . ASP A 1 216 ? 14.815 22.518 -14.517 1.00 88.88 216 ASP A O 1
ATOM 1691 N N . THR A 1 217 ? 12.974 21.352 -15.066 1.00 90.81 217 THR A N 1
ATOM 1692 C CA . THR A 1 217 ? 12.323 21.390 -13.748 1.00 90.81 217 THR A CA 1
ATOM 1693 C C . THR A 1 217 ? 12.224 20.028 -13.066 1.00 90.81 217 THR A C 1
ATOM 1695 O O . THR A 1 217 ? 11.692 19.946 -11.959 1.00 90.81 217 THR A O 1
ATOM 1698 N N . TRP A 1 218 ? 12.740 18.965 -13.691 1.00 91.19 218 TRP A N 1
ATOM 1699 C CA . TRP A 1 218 ? 12.755 17.636 -13.086 1.00 91.19 218 TRP A CA 1
ATOM 1700 C C . TRP A 1 218 ? 13.514 17.655 -11.763 1.00 91.19 218 TRP A C 1
ATOM 1702 O O . TRP A 1 218 ? 14.664 18.096 -11.690 1.00 91.19 218 TRP A O 1
ATOM 1712 N N . SER A 1 219 ? 12.876 17.161 -10.702 1.00 90.00 219 SER A N 1
ATOM 1713 C CA . SER A 1 219 ? 13.572 16.974 -9.439 1.00 90.00 219 SER A CA 1
ATOM 1714 C C . SER A 1 219 ? 14.429 15.710 -9.491 1.00 90.00 219 SER A C 1
ATOM 1716 O O . SER A 1 219 ? 14.131 14.750 -10.203 1.00 90.00 219 SER A O 1
ATOM 1718 N N . GLU A 1 220 ? 15.469 15.661 -8.658 1.00 89.69 220 GLU A N 1
ATOM 1719 C CA . GLU A 1 220 ? 16.269 14.446 -8.447 1.00 89.69 220 GLU A CA 1
ATOM 1720 C C . GLU A 1 220 ? 15.383 13.245 -8.067 1.00 89.69 220 GLU A C 1
ATOM 1722 O O . GLU A 1 220 ? 15.626 12.112 -8.474 1.00 89.69 220 GLU A O 1
ATOM 1727 N N . THR A 1 221 ? 14.304 13.494 -7.320 1.00 87.88 221 THR A N 1
ATOM 1728 C CA . THR A 1 221 ? 13.361 12.447 -6.914 1.00 87.88 221 THR A CA 1
ATOM 1729 C C . THR A 1 221 ? 12.587 11.878 -8.103 1.00 87.88 221 THR A C 1
ATOM 1731 O O . THR A 1 221 ? 12.350 10.672 -8.130 1.00 87.88 221 THR A O 1
ATOM 1734 N N . ASP A 1 222 ? 12.229 12.700 -9.091 1.00 89.50 222 ASP A N 1
ATOM 1735 C CA . ASP A 1 222 ? 11.498 12.252 -10.284 1.00 89.50 222 ASP A CA 1
ATOM 1736 C C . ASP A 1 222 ? 12.383 11.357 -11.159 1.00 89.50 222 ASP A C 1
ATOM 1738 O O . ASP A 1 222 ? 11.970 10.272 -11.571 1.00 89.50 222 ASP A O 1
ATOM 1742 N N . ILE A 1 223 ? 13.644 11.761 -11.341 1.00 91.31 223 ILE A N 1
ATOM 1743 C CA . ILE A 1 223 ? 14.658 10.990 -12.070 1.00 91.31 223 ILE A CA 1
ATOM 1744 C C . ILE A 1 223 ? 14.893 9.637 -11.384 1.00 91.31 223 ILE A C 1
ATOM 1746 O O . ILE A 1 223 ? 14.807 8.590 -12.028 1.00 91.31 223 ILE A O 1
ATOM 1750 N N . ILE A 1 224 ? 15.103 9.635 -10.060 1.00 90.81 224 ILE A N 1
ATOM 1751 C CA . ILE A 1 224 ? 15.314 8.405 -9.280 1.00 90.81 224 ILE A CA 1
ATOM 1752 C C . ILE A 1 224 ? 14.101 7.471 -9.368 1.00 90.81 224 ILE A C 1
ATOM 1754 O O . ILE A 1 224 ? 14.277 6.255 -9.469 1.00 90.81 224 ILE A O 1
ATOM 1758 N N . LYS A 1 225 ? 12.872 8.002 -9.328 1.00 91.44 225 LYS A N 1
ATOM 1759 C CA . LYS A 1 225 ? 11.649 7.194 -9.453 1.00 91.44 225 LYS A CA 1
ATOM 1760 C C .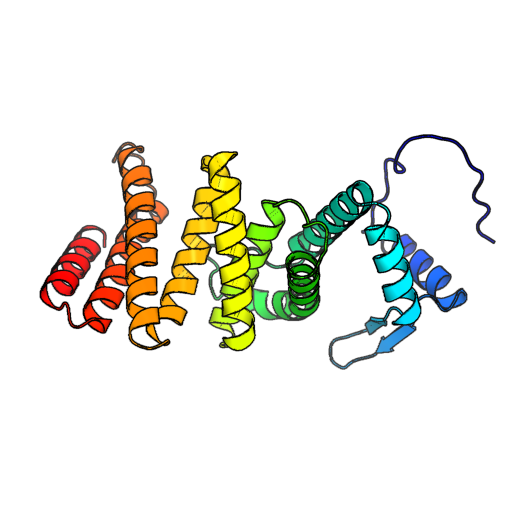 LYS A 1 225 ? 11.578 6.486 -10.804 1.00 91.44 225 LYS A C 1
ATOM 1762 O O . LYS A 1 225 ? 11.297 5.287 -10.835 1.00 91.44 225 LYS A O 1
ATOM 1767 N N . VAL A 1 226 ? 11.858 7.189 -11.902 1.00 94.44 226 VAL A N 1
ATOM 1768 C CA . VAL A 1 226 ? 11.851 6.594 -13.248 1.00 94.44 226 VAL A CA 1
ATOM 1769 C C . VAL A 1 226 ? 12.964 5.557 -13.391 1.00 94.44 226 VAL A C 1
ATOM 1771 O O . VAL A 1 226 ? 12.678 4.422 -13.775 1.00 94.44 226 VAL A O 1
ATOM 1774 N N . ALA A 1 227 ? 14.195 5.890 -12.990 1.00 94.88 227 ALA A N 1
ATOM 1775 C CA . ALA A 1 227 ? 15.329 4.963 -13.014 1.00 94.88 227 ALA A CA 1
ATOM 1776 C C . ALA A 1 227 ? 15.017 3.668 -12.248 1.00 94.88 227 ALA A C 1
ATOM 1778 O O . ALA A 1 227 ? 15.166 2.562 -12.769 1.00 94.88 227 ALA A O 1
ATOM 1779 N N . ARG A 1 228 ? 14.497 3.802 -11.021 1.00 93.50 228 ARG A N 1
ATOM 1780 C CA . ARG A 1 228 ? 14.099 2.670 -10.179 1.00 93.50 228 ARG A CA 1
ATOM 1781 C C . ARG A 1 228 ? 12.993 1.835 -10.818 1.00 93.50 228 ARG A C 1
ATOM 1783 O O . ARG A 1 228 ? 13.054 0.615 -10.743 1.00 93.50 228 ARG A O 1
ATOM 1790 N N . SER A 1 229 ? 12.010 2.468 -11.452 1.00 96.00 229 SER A N 1
ATOM 1791 C CA . SER A 1 229 ? 10.898 1.762 -12.099 1.00 96.00 229 SER A CA 1
ATOM 1792 C C . SER A 1 229 ? 11.377 0.883 -13.259 1.00 96.00 229 SER A C 1
ATOM 1794 O O . SER A 1 229 ? 10.903 -0.242 -13.412 1.00 96.00 229 SER A O 1
ATOM 1796 N N . PHE A 1 230 ? 12.369 1.351 -14.028 1.00 98.00 230 PHE A N 1
ATOM 1797 C CA . PHE A 1 230 ? 13.049 0.526 -15.029 1.00 98.00 230 PHE A CA 1
ATOM 1798 C C . PHE A 1 230 ? 13.810 -0.641 -14.391 1.00 98.00 230 PHE A C 1
ATOM 1800 O O . PHE A 1 230 ? 13.670 -1.772 -14.848 1.00 98.00 230 PHE A O 1
ATOM 1807 N N . VAL A 1 231 ? 14.562 -0.410 -13.307 1.00 97.38 231 VAL A N 1
ATOM 1808 C CA . VAL A 1 231 ? 15.256 -1.494 -12.582 1.00 97.38 231 VAL A CA 1
ATOM 1809 C C . VAL A 1 231 ? 14.269 -2.546 -12.074 1.00 97.38 231 VAL A C 1
ATOM 1811 O O . VAL A 1 231 ? 14.490 -3.742 -12.271 1.00 97.38 231 VAL A O 1
ATOM 1814 N N . ASP A 1 232 ? 13.172 -2.120 -11.445 1.00 97.12 232 ASP A N 1
ATOM 1815 C CA . ASP A 1 232 ? 12.158 -3.016 -10.891 1.00 97.12 232 ASP A CA 1
ATOM 1816 C C . ASP A 1 232 ? 11.508 -3.867 -11.998 1.00 97.12 232 ASP A C 1
ATOM 1818 O O . ASP A 1 232 ? 11.362 -5.084 -11.831 1.00 97.12 232 ASP A O 1
ATOM 1822 N N . ARG A 1 233 ? 11.205 -3.273 -13.163 1.00 97.94 233 ARG A N 1
ATOM 1823 C CA . ARG A 1 233 ? 10.694 -4.019 -14.324 1.00 97.94 233 ARG A CA 1
ATOM 1824 C C . ARG A 1 233 ? 11.738 -4.959 -14.931 1.00 97.94 233 ARG A C 1
ATOM 1826 O O . ARG A 1 233 ? 11.420 -6.114 -15.222 1.00 97.94 233 ARG A O 1
ATOM 1833 N N . GLY A 1 234 ? 12.992 -4.524 -15.044 1.00 98.00 234 GLY A N 1
ATOM 1834 C CA . GLY A 1 234 ? 14.097 -5.363 -15.511 1.00 98.00 234 GLY A CA 1
ATOM 1835 C C . GLY A 1 234 ? 14.290 -6.601 -14.629 1.00 98.00 234 GLY A C 1
ATOM 1836 O O . GLY A 1 234 ? 14.437 -7.720 -15.131 1.00 98.00 234 GLY A O 1
ATOM 1837 N N . CYS A 1 235 ? 14.183 -6.438 -13.306 1.00 97.75 235 CYS A N 1
ATOM 1838 C CA . CYS A 1 235 ? 14.153 -7.545 -12.350 1.00 97.75 235 CYS A CA 1
ATOM 1839 C C . CYS A 1 235 ? 12.970 -8.493 -12.610 1.00 97.75 235 CYS A C 1
ATOM 1841 O O . CYS A 1 235 ? 13.172 -9.707 -12.676 1.00 97.75 235 CYS A O 1
ATOM 1843 N N . ALA A 1 236 ? 11.757 -7.968 -12.814 1.00 97.62 236 ALA A N 1
ATOM 1844 C CA . ALA A 1 236 ? 10.578 -8.783 -13.116 1.00 97.62 236 ALA A CA 1
ATOM 1845 C C . ALA A 1 236 ? 10.727 -9.578 -14.432 1.00 97.62 236 ALA A C 1
ATOM 1847 O O . ALA A 1 236 ? 10.423 -10.774 -14.469 1.00 97.62 236 ALA A O 1
ATOM 1848 N N . HIS A 1 237 ? 11.266 -8.963 -15.490 1.00 98.44 237 HIS A N 1
ATOM 1849 C CA . HIS A 1 237 ? 11.589 -9.647 -16.745 1.00 98.44 237 HIS A CA 1
ATOM 1850 C C . HIS A 1 237 ? 12.636 -10.749 -16.558 1.00 98.44 237 HIS A C 1
ATOM 1852 O O . HIS A 1 237 ? 12.445 -11.866 -17.045 1.00 98.44 237 HIS A O 1
ATOM 1858 N N . SER A 1 238 ? 13.707 -10.480 -15.807 1.00 97.69 238 SER A N 1
ATOM 1859 C CA . SER A 1 238 ? 14.749 -11.469 -15.503 1.00 97.69 238 SER A CA 1
ATOM 1860 C C . SER A 1 238 ? 14.177 -12.690 -14.770 1.00 97.69 238 SER A C 1
ATOM 1862 O O . SER A 1 238 ? 14.417 -13.832 -15.165 1.00 97.69 238 SER A O 1
ATOM 1864 N N . GLN A 1 239 ? 13.309 -12.463 -13.779 1.00 96.50 239 GLN A N 1
ATOM 1865 C CA . GLN A 1 239 ? 12.602 -13.517 -13.041 1.00 96.50 239 GLN A CA 1
ATOM 1866 C C . GLN A 1 239 ? 11.666 -14.364 -13.933 1.00 96.50 239 GLN A C 1
ATOM 1868 O O . GLN A 1 239 ? 11.354 -15.515 -13.611 1.00 96.50 239 GLN A O 1
ATOM 1873 N N . LEU A 1 240 ? 11.221 -13.819 -15.069 1.00 97.38 240 LEU A N 1
ATOM 1874 C CA . LEU A 1 240 ? 10.436 -14.512 -16.098 1.00 97.38 240 LEU A CA 1
ATOM 1875 C C . LEU A 1 240 ? 11.287 -15.060 -17.256 1.00 97.38 240 LEU A C 1
ATOM 1877 O O . LEU A 1 240 ? 10.733 -15.555 -18.236 1.00 97.38 240 LEU A O 1
ATOM 1881 N N . ASN A 1 241 ? 12.616 -15.017 -17.138 1.00 97.31 241 ASN A N 1
ATOM 1882 C CA . ASN A 1 241 ? 13.575 -15.445 -18.157 1.00 97.31 241 ASN A CA 1
ATOM 1883 C C . ASN A 1 241 ? 13.489 -14.658 -19.485 1.00 97.31 241 ASN A C 1
ATOM 1885 O O . ASN A 1 241 ? 13.871 -15.153 -20.545 1.00 97.31 241 ASN A O 1
ATOM 1889 N N . MET A 1 242 ? 13.006 -13.417 -19.426 1.00 97.94 242 MET A N 1
ATOM 1890 C CA . MET A 1 242 ? 12.919 -12.472 -20.544 1.00 97.94 242 MET A CA 1
ATOM 1891 C C . MET A 1 242 ? 14.186 -11.607 -20.581 1.00 97.94 242 MET A C 1
ATOM 1893 O O . MET A 1 242 ? 14.172 -10.417 -20.273 1.00 97.94 242 MET A O 1
ATOM 1897 N N . MET A 1 243 ? 15.332 -12.233 -20.863 1.00 98.00 243 MET A N 1
ATOM 1898 C CA . MET A 1 243 ? 16.645 -11.598 -20.662 1.00 98.00 243 MET A CA 1
ATOM 1899 C C . MET A 1 243 ? 16.915 -10.427 -21.614 1.00 98.00 243 MET A C 1
ATOM 1901 O O . MET A 1 243 ? 17.633 -9.497 -21.254 1.00 98.00 243 MET A O 1
ATOM 1905 N N . ALA A 1 244 ? 16.331 -10.446 -22.815 1.00 98.31 244 ALA A N 1
ATOM 1906 C CA . ALA A 1 244 ? 16.472 -9.348 -23.766 1.00 98.31 244 ALA A CA 1
ATOM 1907 C C . ALA A 1 244 ? 15.703 -8.101 -23.301 1.00 98.31 244 ALA A C 1
ATOM 1909 O O . ALA A 1 244 ? 16.204 -6.987 -23.413 1.00 98.31 244 ALA A O 1
ATOM 1910 N N . GLU A 1 245 ? 14.495 -8.291 -22.774 1.00 98.50 245 GLU A N 1
ATOM 1911 C CA . GLU A 1 245 ? 13.664 -7.252 -22.165 1.00 98.50 245 GLU A CA 1
ATOM 1912 C C . GLU A 1 245 ? 14.355 -6.675 -20.929 1.00 98.50 245 GLU A C 1
ATOM 1914 O O . GLU A 1 245 ? 14.513 -5.462 -20.832 1.00 98.50 245 GLU A O 1
ATOM 1919 N N . ALA A 1 246 ? 14.845 -7.550 -20.044 1.00 98.38 246 ALA A N 1
ATOM 1920 C CA . ALA A 1 246 ? 15.557 -7.147 -18.837 1.00 98.38 246 ALA A CA 1
ATOM 1921 C C . ALA A 1 246 ? 16.789 -6.285 -19.155 1.00 98.38 246 ALA A C 1
ATOM 1923 O O . ALA A 1 246 ? 16.982 -5.245 -18.534 1.00 98.38 246 ALA A O 1
ATOM 1924 N N . GLY A 1 247 ? 17.589 -6.678 -20.155 1.00 98.31 247 GLY A N 1
ATOM 1925 C CA . GLY A 1 247 ? 18.741 -5.893 -20.604 1.00 98.31 247 GLY A CA 1
ATOM 1926 C C . GLY A 1 247 ? 18.352 -4.487 -21.067 1.00 98.31 247 GLY A C 1
ATOM 1927 O O . GLY A 1 247 ? 18.944 -3.514 -20.613 1.00 98.31 247 GLY A O 1
ATOM 1928 N N . ARG A 1 248 ? 17.300 -4.368 -21.892 1.00 98.44 248 ARG A N 1
ATOM 1929 C CA . ARG A 1 248 ? 16.804 -3.061 -22.363 1.00 98.44 248 ARG A CA 1
ATOM 1930 C C . ARG A 1 248 ? 16.357 -2.158 -21.215 1.00 98.44 248 ARG A C 1
ATOM 1932 O O . ARG A 1 248 ? 16.591 -0.954 -21.275 1.00 98.44 248 ARG A O 1
ATOM 1939 N N . ASP A 1 249 ? 15.716 -2.728 -20.200 1.00 98.38 249 ASP A N 1
ATOM 1940 C CA . ASP A 1 249 ? 15.272 -1.974 -19.030 1.00 98.38 249 ASP A CA 1
ATOM 1941 C C . ASP A 1 249 ? 16.443 -1.504 -18.166 1.00 98.38 249 ASP A C 1
ATOM 1943 O O . ASP A 1 249 ? 16.463 -0.346 -17.755 1.00 98.38 249 ASP A O 1
ATOM 1947 N N . PHE A 1 250 ? 17.450 -2.350 -17.933 1.00 98.31 250 PHE A N 1
ATOM 1948 C CA . PHE A 1 250 ? 18.645 -1.934 -17.197 1.00 98.31 250 PHE A CA 1
ATOM 1949 C C . PHE A 1 250 ? 19.446 -0.864 -17.948 1.00 98.31 250 PHE A C 1
ATOM 1951 O O . PHE A 1 250 ? 19.877 0.105 -17.324 1.00 98.31 250 PHE A O 1
ATOM 1958 N N . ASP A 1 251 ? 19.581 -0.979 -19.272 1.00 98.06 251 ASP A N 1
ATOM 1959 C CA . ASP A 1 251 ? 20.217 0.054 -20.098 1.00 98.06 251 ASP A CA 1
ATOM 1960 C C . ASP A 1 251 ? 19.465 1.388 -19.989 1.00 98.06 251 ASP A C 1
ATOM 1962 O O . ASP A 1 251 ? 20.079 2.439 -19.827 1.00 98.06 251 ASP A O 1
ATOM 1966 N N . LYS A 1 252 ? 18.125 1.354 -20.004 1.00 97.38 252 LYS A N 1
ATOM 1967 C CA . LYS A 1 252 ? 17.300 2.553 -19.801 1.00 97.38 252 LYS A CA 1
ATOM 1968 C C . LYS A 1 252 ? 17.436 3.131 -18.406 1.00 97.38 252 LYS A C 1
ATOM 1970 O O . LYS A 1 252 ? 17.535 4.344 -18.288 1.00 97.38 252 LYS A O 1
ATOM 1975 N N . ALA A 1 253 ? 17.497 2.308 -17.363 1.00 96.62 253 ALA A N 1
ATOM 1976 C CA . ALA A 1 253 ? 17.737 2.798 -16.009 1.00 96.62 253 ALA A CA 1
ATOM 1977 C C . ALA A 1 253 ? 19.070 3.561 -15.897 1.00 96.62 253 ALA A C 1
ATOM 1979 O O . ALA A 1 253 ? 19.119 4.596 -15.239 1.00 96.62 253 ALA A O 1
ATOM 1980 N N . LEU A 1 254 ? 20.127 3.082 -16.565 1.00 95.69 254 LEU A N 1
ATOM 1981 C CA . LEU A 1 254 ? 21.443 3.732 -16.580 1.00 95.69 254 LEU A CA 1
ATOM 1982 C C . LEU A 1 254 ? 21.454 5.084 -17.301 1.00 95.69 254 LEU A C 1
ATOM 1984 O O . LEU A 1 254 ? 22.314 5.900 -17.008 1.00 95.69 254 LEU A O 1
ATOM 1988 N N . GLU A 1 255 ? 20.513 5.356 -18.206 1.00 94.31 255 GLU A N 1
ATOM 1989 C CA . GLU A 1 255 ? 20.388 6.679 -18.841 1.00 94.31 255 GLU A CA 1
ATOM 1990 C C . GLU A 1 255 ? 19.912 7.765 -17.857 1.00 94.31 255 GLU A C 1
ATOM 1992 O O . GLU A 1 255 ? 20.059 8.953 -18.143 1.00 94.31 255 GLU A O 1
ATOM 1997 N N . TYR A 1 256 ? 19.358 7.367 -16.705 1.00 88.62 256 TYR A N 1
ATOM 1998 C CA . TYR A 1 256 ? 18.874 8.263 -15.651 1.00 88.62 256 TYR A CA 1
ATOM 1999 C C . TYR A 1 256 ? 19.807 8.347 -14.427 1.00 88.62 256 TYR A C 1
ATOM 2001 O O . TYR A 1 256 ? 19.560 9.183 -13.557 1.00 88.62 256 TYR A O 1
ATOM 2009 N N . TYR A 1 257 ? 20.840 7.498 -14.339 1.00 83.94 257 TYR A N 1
ATOM 2010 C CA . TYR A 1 257 ? 21.864 7.532 -13.282 1.00 83.94 257 TYR A CA 1
ATOM 2011 C C . TYR A 1 257 ? 23.117 8.281 -13.740 1.00 83.94 257 TYR A C 1
ATOM 2013 O O . TYR A 1 257 ? 23.668 9.036 -12.907 1.00 83.94 257 TYR A O 1
#

Sequence (257 aa):
MFVGHDDNSALPMGWKPYEQQRFIGAIRALQEHHLVECASTAQGTMILTPRALQRSVLRQLDEDTPLRQQVFQAATQMVHNVFPAQGLKNRGDPSTWAASRISLTQVIRLNAAFTQCEPPIADDLHFAQLLSDTGNYLFNDGVQVEAVPILETAEAVCNRLLKTDPMRVTPILTDTLGILQIYNQFMGHPGRQRALQMTDRVLSICLDELQGTPPDTWSETDIIKVARSFVDRGCAHSQLNMMAEAGRDFDKALEYY

Foldseek 3Di:
DDDDDDDDDDDPPDPDCPPPVVVVVVLVVCVVVVQWDWDQDPLGIDIHGDPVNVVVVVVVCLVPVVVVLVVLVVLLVVLLVQQDQDDPVCQLPPVRLSSLVVSVVSLLVSLCCQVPDPVHHQQDLSNLRSLLSNLSSCLSVVNLVSNQSSLVVSLVSLVVCCVPCVPSSVVSNLSSLLRNLVSLLPVPDVSLVVSLVSLVVSLVSLVVVCVVDDPVPDDLVSLQSNLVSLQSNLVSCVSVVVNVSSVVSNVVSVVSD

pLDDT: mean 88.47, std 15.15, range [25.14, 98.5]